Protein AF-A0A815SDV2-F1 (afdb_monomer_lite)

Foldseek 3Di:
DCPPPDCVPDPCNVCVVVVHDDDPVPDVDDPVVCVVCVVVVCVCPDPVVVCCLVVPDDPDPVSVVVNLVVVVVPDPDPVVVVVSVVVVVVVCVVVVVVVVVVVVPPDDPPPPVVVVVVVLLVQAWDDDPNKIKGKAQQLQPDDPQKGFADPVVCVVCQFVLQRHWHSPHQHPAQFEDHPDQFRQWGQPAQRNHTDSRNGGIDRDDPRDPDGDNRHTTMMMGD

Organism: NCBI:txid433720

Structure (mmCIF, N/CA/C/O backbone):
data_AF-A0A815SDV2-F1
#
_entry.id   AF-A0A815SDV2-F1
#
loop_
_atom_site.group_PDB
_atom_site.id
_atom_site.type_symbol
_atom_site.label_atom_id
_atom_site.label_alt_id
_atom_site.label_comp_id
_atom_site.label_asym_id
_atom_site.label_entity_id
_atom_site.label_seq_id
_atom_site.pdbx_PDB_ins_code
_atom_site.Cartn_x
_atom_site.Cartn_y
_atom_site.Cartn_z
_atom_site.occupancy
_atom_site.B_iso_or_equiv
_atom_site.auth_seq_id
_atom_site.auth_comp_id
_atom_site.auth_asym_id
_atom_site.auth_atom_id
_atom_site.pdbx_PDB_model_num
ATOM 1 N N . MET A 1 1 ? -34.633 -10.355 26.646 1.00 53.28 1 MET A N 1
ATOM 2 C CA . MET A 1 1 ? -34.120 -10.570 28.012 1.00 53.28 1 MET A CA 1
ATOM 3 C C . MET A 1 1 ? -34.502 -9.338 28.824 1.00 53.28 1 MET A C 1
ATOM 5 O O . MET A 1 1 ? -33.957 -8.283 28.554 1.00 53.28 1 MET A O 1
ATOM 9 N N . HIS A 1 2 ? -35.515 -9.437 29.694 1.00 69.69 2 HIS A N 1
ATOM 10 C CA . HIS A 1 2 ? -36.036 -8.323 30.526 1.00 69.69 2 HIS A CA 1
ATOM 11 C C . HIS A 1 2 ? -35.920 -8.616 32.028 1.00 69.69 2 HIS A C 1
ATOM 13 O O . HIS A 1 2 ? -36.412 -7.868 32.860 1.00 69.69 2 HIS A O 1
ATOM 19 N N . GLU A 1 3 ? -35.273 -9.730 32.362 1.00 67.94 3 GLU A N 1
ATOM 20 C CA . GLU A 1 3 ? -35.190 -10.311 33.704 1.00 67.94 3 GLU A CA 1
ATOM 21 C C . GLU A 1 3 ? -34.346 -9.460 34.674 1.00 67.94 3 GLU A C 1
ATOM 23 O O . GLU A 1 3 ? -34.480 -9.581 35.882 1.00 67.94 3 GLU A O 1
ATOM 28 N N . TRP A 1 4 ? -33.530 -8.545 34.140 1.00 67.12 4 TRP A N 1
ATOM 29 C CA . TRP A 1 4 ? -32.649 -7.643 34.893 1.00 67.12 4 TRP A CA 1
ATOM 30 C C . TRP A 1 4 ? -33.114 -6.181 34.817 1.00 67.12 4 TRP A C 1
ATOM 32 O O . TRP A 1 4 ? -32.404 -5.272 35.240 1.00 67.12 4 TRP A O 1
ATOM 42 N N . CYS A 1 5 ? -34.278 -5.924 34.219 1.00 73.56 5 CYS A N 1
ATOM 43 C CA . CYS A 1 5 ? -34.781 -4.570 34.051 1.00 73.56 5 CYS A CA 1
ATOM 44 C C . CYS A 1 5 ? -35.610 -4.119 35.258 1.00 73.56 5 CYS A C 1
ATOM 46 O O . CYS A 1 5 ? -36.420 -4.875 35.787 1.00 73.56 5 CYS A O 1
ATOM 48 N N . ASP A 1 6 ? -35.483 -2.844 35.629 1.00 77.31 6 ASP A N 1
ATOM 49 C CA . ASP A 1 6 ? -36.352 -2.234 36.635 1.00 77.31 6 ASP A CA 1
ATOM 50 C C . ASP A 1 6 ? -37.760 -1.971 36.046 1.00 77.31 6 ASP A C 1
ATOM 52 O O . ASP A 1 6 ? -37.873 -1.377 34.961 1.00 77.31 6 ASP A O 1
ATOM 56 N N . PRO A 1 7 ? -38.848 -2.363 36.738 1.00 76.88 7 PRO A N 1
ATOM 57 C CA . PRO A 1 7 ? -40.220 -2.130 36.285 1.00 76.88 7 PRO A CA 1
ATOM 58 C C . PRO A 1 7 ? -40.563 -0.656 36.025 1.00 76.88 7 PRO A C 1
ATOM 60 O O . PRO A 1 7 ? -41.444 -0.369 35.216 1.00 76.88 7 PRO A O 1
ATOM 63 N N . LYS A 1 8 ? -39.880 0.304 36.661 1.00 76.12 8 LYS A N 1
ATOM 64 C CA . LYS A 1 8 ? -40.107 1.744 36.431 1.00 76.12 8 LYS A CA 1
ATOM 65 C C . LYS A 1 8 ? -39.631 2.225 35.064 1.00 76.12 8 LYS A C 1
ATOM 67 O O . LYS A 1 8 ? -40.161 3.211 34.560 1.00 76.12 8 LYS A O 1
ATOM 72 N N . TRP A 1 9 ? -38.664 1.540 34.464 1.00 73.19 9 TRP A N 1
ATOM 73 C CA . TRP A 1 9 ? -38.029 1.975 33.215 1.00 73.19 9 TRP A CA 1
ATOM 74 C C . TRP A 1 9 ? -38.302 1.031 32.045 1.00 73.19 9 TRP A C 1
ATOM 76 O O . TRP A 1 9 ? -38.161 1.416 30.885 1.00 73.19 9 TRP A O 1
ATOM 86 N N . CYS A 1 10 ? -38.727 -0.199 32.326 1.00 78.44 10 CYS A N 1
ATOM 87 C CA . CYS A 1 10 ? -38.989 -1.193 31.301 1.00 78.44 10 CYS A CA 1
ATOM 88 C C . CYS A 1 10 ? -40.440 -1.167 30.827 1.00 78.44 10 CYS A C 1
ATOM 90 O O . CYS A 1 10 ? -41.335 -1.713 31.471 1.00 78.44 10 CYS A O 1
ATOM 92 N N . GLN A 1 11 ? -40.657 -0.601 29.641 1.00 78.38 11 GLN A N 1
ATOM 93 C CA . GLN A 1 11 ? -41.977 -0.550 29.008 1.00 78.38 11 GLN A CA 1
ATOM 94 C C . GLN A 1 11 ? -42.570 -1.946 28.761 1.00 78.38 11 GLN A C 1
ATOM 96 O O . GLN A 1 11 ? -43.784 -2.109 28.827 1.00 78.38 11 GLN A O 1
ATOM 101 N N . TYR A 1 12 ? -41.731 -2.969 28.549 1.00 82.38 12 TYR A N 1
ATOM 102 C CA . TYR A 1 12 ? -42.180 -4.360 28.454 1.00 82.38 12 TYR A CA 1
ATOM 103 C C . TYR A 1 12 ? -42.759 -4.868 29.781 1.00 82.38 12 TYR A C 1
ATOM 105 O O . TYR A 1 12 ? -43.844 -5.440 29.786 1.00 82.38 12 TYR A O 1
ATOM 113 N N . LEU A 1 13 ? -42.071 -4.639 30.908 1.00 82.69 13 LEU A N 1
ATOM 114 C CA . LEU A 1 13 ? -42.562 -5.058 32.228 1.00 82.69 13 LEU A CA 1
ATOM 115 C C . LEU A 1 13 ? -43.813 -4.271 32.639 1.00 82.69 13 LEU A C 1
ATOM 117 O O . LEU A 1 13 ? -44.717 -4.839 33.244 1.00 82.69 13 LEU A O 1
ATOM 121 N N . GLN A 1 14 ? -43.902 -2.996 32.258 1.00 85.62 14 GLN A N 1
ATOM 122 C CA . GLN A 1 14 ? -45.094 -2.170 32.475 1.00 85.62 14 GLN A CA 1
ATOM 123 C C . GLN A 1 14 ? -46.283 -2.652 31.645 1.00 85.62 14 GLN A C 1
ATOM 125 O O . GLN A 1 14 ? -47.386 -2.788 32.167 1.00 85.62 14 GLN A O 1
ATOM 130 N N . ALA A 1 15 ? -46.063 -2.948 30.363 1.00 82.44 15 ALA A N 1
ATOM 131 C CA . ALA A 1 15 ? -47.089 -3.509 29.495 1.00 82.44 15 ALA A CA 1
ATOM 132 C C . ALA A 1 15 ? -47.552 -4.881 30.007 1.00 82.44 15 ALA A C 1
ATOM 134 O O . ALA A 1 15 ? -48.754 -5.107 30.110 1.00 82.44 15 ALA A O 1
ATOM 135 N N . ALA A 1 16 ? -46.624 -5.747 30.429 1.00 82.44 16 ALA A N 1
ATOM 136 C CA . ALA A 1 16 ? -46.942 -7.043 31.025 1.00 82.44 16 ALA A CA 1
ATOM 137 C C . ALA A 1 16 ? -47.759 -6.907 32.324 1.00 82.44 16 ALA A C 1
ATOM 139 O O . ALA A 1 16 ? -48.743 -7.622 32.500 1.00 82.44 16 ALA A O 1
ATOM 140 N N . ALA A 1 17 ? -47.407 -5.958 33.200 1.00 81.25 17 ALA A N 1
ATOM 141 C CA . ALA A 1 17 ? -48.157 -5.677 34.427 1.00 81.25 17 ALA A CA 1
ATOM 142 C C . ALA A 1 17 ? -49.577 -5.145 34.151 1.00 81.25 17 ALA A C 1
ATOM 144 O O . ALA A 1 17 ? -50.503 -5.438 34.902 1.00 81.25 17 ALA A O 1
ATOM 145 N N . ASN A 1 18 ? -49.757 -4.413 33.049 1.00 81.81 18 ASN A N 1
ATOM 146 C CA . ASN A 1 18 ? -51.045 -3.875 32.608 1.00 81.81 18 ASN A CA 1
ATOM 147 C C . ASN A 1 18 ? -51.813 -4.823 31.663 1.00 81.81 18 ASN A C 1
ATOM 149 O O . ASN A 1 18 ? -52.837 -4.428 31.103 1.00 81.81 18 ASN A O 1
ATOM 153 N N . GLY A 1 19 ? -51.328 -6.054 31.456 1.00 81.25 19 GLY A N 1
ATOM 154 C CA . GLY A 1 19 ? -51.964 -7.057 30.591 1.00 81.25 19 GLY A CA 1
ATOM 155 C C . GLY A 1 19 ? -51.934 -6.728 29.093 1.00 81.25 19 GLY A C 1
ATOM 156 O O . GLY A 1 19 ? -52.733 -7.262 28.327 1.00 81.25 19 GLY A O 1
ATOM 157 N N . GLN A 1 20 ? -51.042 -5.838 28.663 1.00 81.38 20 GLN A N 1
ATOM 158 C CA . GLN A 1 20 ? -50.888 -5.414 27.274 1.00 81.38 20 GLN A CA 1
ATOM 159 C C . GLN A 1 20 ? -49.783 -6.210 26.571 1.00 81.38 20 GLN A C 1
ATOM 161 O O . GLN A 1 20 ? -48.749 -6.540 27.154 1.00 81.38 20 GLN A O 1
ATOM 166 N N . THR A 1 21 ? -49.970 -6.488 25.281 1.00 75.19 21 THR A N 1
ATOM 167 C CA . THR A 1 21 ? -48.940 -7.105 24.437 1.00 75.19 21 THR A CA 1
ATOM 168 C C . THR A 1 21 ? -47.926 -6.052 23.996 1.00 75.19 21 THR A C 1
ATOM 170 O O . THR A 1 21 ? -48.290 -5.088 23.323 1.00 75.19 21 THR A O 1
ATOM 173 N N . PHE A 1 22 ? -46.657 -6.234 24.360 1.00 73.88 22 PHE A N 1
ATOM 174 C CA . PHE A 1 22 ? -45.569 -5.343 23.961 1.00 73.88 22 PHE A CA 1
ATOM 175 C C . PHE A 1 22 ? -44.887 -5.852 22.691 1.00 73.88 22 PHE A C 1
ATOM 177 O O . PHE A 1 22 ? -44.441 -6.998 22.636 1.00 73.88 22 PHE A O 1
ATOM 184 N N . ASP A 1 23 ? -44.784 -4.986 21.688 1.00 74.25 23 ASP A N 1
ATOM 185 C CA . ASP A 1 23 ? -44.157 -5.297 20.409 1.00 74.25 23 ASP A CA 1
ATOM 186 C C . ASP A 1 23 ? -42.658 -4.949 20.422 1.00 74.25 23 ASP A C 1
ATOM 188 O O . ASP A 1 23 ? -42.269 -3.780 20.388 1.00 74.25 23 ASP A O 1
ATOM 192 N N . HIS A 1 24 ? -41.796 -5.972 20.443 1.00 67.19 24 HIS A N 1
ATOM 193 C CA . HIS A 1 24 ? -40.336 -5.806 20.365 1.00 67.19 24 HIS A CA 1
ATOM 194 C C . HIS A 1 24 ? -39.817 -5.507 18.950 1.00 67.19 24 HIS A C 1
ATOM 196 O O . HIS A 1 24 ? -38.609 -5.313 18.789 1.00 67.19 24 HIS A O 1
ATOM 202 N N . SER A 1 25 ? -40.679 -5.480 17.927 1.00 61.62 25 SER A N 1
ATOM 203 C CA . SER A 1 25 ? -40.287 -5.149 16.548 1.00 61.62 25 SER A CA 1
ATOM 204 C C . SER A 1 25 ? -39.980 -3.659 16.370 1.00 61.62 25 SER A C 1
ATOM 206 O O . SER A 1 25 ? -39.188 -3.276 15.508 1.00 61.62 25 SER A O 1
ATOM 208 N N . LYS A 1 26 ? -40.531 -2.818 17.250 1.00 61.47 26 LYS A N 1
ATOM 209 C CA . LYS A 1 26 ? -40.339 -1.368 17.267 1.00 61.47 26 LYS A CA 1
ATOM 210 C C . LYS A 1 26 ? -39.084 -0.984 18.057 1.00 61.47 26 LYS A C 1
ATOM 212 O O . LYS A 1 26 ? -39.140 -0.202 19.005 1.00 61.47 26 LYS A O 1
ATOM 217 N N . SER A 1 27 ? -37.930 -1.557 17.714 1.00 56.91 27 SER A N 1
ATOM 218 C CA . SER A 1 27 ? -36.675 -1.081 18.296 1.00 56.91 27 SER A CA 1
ATOM 219 C C . SER A 1 27 ? -36.433 0.357 17.827 1.00 56.91 27 SER A C 1
ATOM 221 O O . SER A 1 27 ? -36.321 0.611 16.631 1.00 56.91 27 SER A O 1
ATOM 223 N N . SER A 1 28 ? -36.345 1.304 18.770 1.00 59.34 28 SER A N 1
ATOM 224 C CA . SER A 1 28 ? -36.057 2.726 18.487 1.00 59.34 28 SER A CA 1
ATOM 225 C C . SER A 1 28 ? -34.737 2.922 17.724 1.00 59.34 28 SER A C 1
ATOM 227 O O . SER A 1 28 ? -34.494 3.965 17.128 1.00 59.34 28 SER A O 1
ATOM 229 N N . ILE A 1 29 ? -33.882 1.899 17.753 1.00 64.50 29 ILE A N 1
ATOM 230 C CA . ILE A 1 29 ? -32.597 1.842 17.076 1.00 64.50 29 ILE A CA 1
ATOM 231 C C . ILE A 1 29 ? -32.679 0.750 15.993 1.00 64.50 29 ILE A C 1
ATOM 233 O O . ILE A 1 29 ? -33.063 -0.384 16.309 1.00 64.50 29 ILE A O 1
ATOM 237 N N . PRO A 1 30 ? -32.335 1.058 14.727 1.00 75.44 30 PRO A N 1
ATOM 238 C CA . PRO A 1 30 ? -32.244 0.071 13.655 1.00 75.44 30 PRO A CA 1
ATOM 239 C C . PRO A 1 30 ? -31.290 -1.075 14.005 1.00 75.44 30 PRO A C 1
ATOM 241 O O . PRO A 1 30 ? -30.238 -0.860 14.611 1.00 75.44 30 PRO A O 1
ATOM 244 N N . ARG A 1 31 ? -31.631 -2.299 13.582 1.00 65.50 31 ARG A N 1
ATOM 245 C CA . ARG A 1 31 ? -30.834 -3.507 13.867 1.00 65.50 31 ARG A CA 1
ATOM 246 C C . ARG A 1 31 ? -29.382 -3.370 13.396 1.00 65.50 31 ARG A C 1
ATOM 248 O O . ARG A 1 31 ? -28.479 -3.730 14.131 1.00 65.50 31 ARG A O 1
ATOM 255 N N . SER A 1 32 ? -29.171 -2.741 12.241 1.00 66.56 32 SER A N 1
ATOM 256 C CA . SER A 1 32 ? -27.847 -2.451 11.683 1.00 66.56 32 SER A CA 1
ATOM 257 C C . SER A 1 32 ? -26.970 -1.594 12.600 1.00 66.56 32 SER A C 1
ATOM 259 O O . SER A 1 32 ? -25.770 -1.830 12.697 1.00 66.56 32 SER A O 1
ATOM 261 N N . CYS A 1 33 ? -27.552 -0.619 13.302 1.00 66.56 33 CYS A N 1
ATOM 262 C CA . CYS A 1 33 ? -26.829 0.200 14.273 1.00 66.56 33 CYS A CA 1
ATOM 263 C C . CYS A 1 33 ? -26.487 -0.607 15.530 1.00 66.56 33 CYS A C 1
ATOM 265 O O . CYS A 1 33 ? -25.390 -0.476 16.061 1.00 66.56 33 CYS A O 1
ATOM 267 N N . LEU A 1 34 ? -27.403 -1.465 15.992 1.00 68.56 34 LEU A N 1
ATOM 268 C CA . LEU A 1 34 ? -27.136 -2.364 17.118 1.00 68.56 34 LEU A CA 1
ATOM 269 C C . LEU A 1 34 ? -26.033 -3.366 16.779 1.00 68.56 34 LEU A C 1
ATOM 271 O O . LEU A 1 34 ? -25.125 -3.535 17.582 1.00 68.56 34 LEU A O 1
ATOM 275 N N . ASP A 1 35 ? -26.070 -3.972 15.594 1.00 72.31 35 ASP A N 1
ATOM 276 C CA . ASP A 1 35 ? -25.059 -4.933 15.145 1.00 72.31 35 ASP A CA 1
ATOM 277 C C . ASP A 1 35 ? -23.681 -4.271 14.980 1.00 72.31 35 ASP A C 1
ATOM 279 O O . ASP A 1 35 ? -22.663 -4.895 15.266 1.00 72.31 35 ASP A O 1
ATOM 283 N N . MET A 1 36 ? -23.645 -2.988 14.598 1.00 67.94 36 MET A N 1
ATOM 284 C CA . MET A 1 36 ? -22.417 -2.188 14.533 1.00 67.94 36 MET A CA 1
ATOM 285 C C . MET A 1 36 ? -21.848 -1.852 15.920 1.00 67.94 36 MET A C 1
ATOM 287 O O . MET A 1 36 ? -20.635 -1.880 16.107 1.00 67.94 36 MET A O 1
ATOM 291 N N . ILE A 1 37 ? -22.704 -1.523 16.892 1.00 68.25 37 ILE A N 1
ATOM 292 C CA . ILE A 1 37 ? -22.281 -1.093 18.238 1.00 68.25 37 ILE A CA 1
ATOM 293 C C . ILE A 1 37 ? -21.979 -2.291 19.147 1.00 68.25 37 ILE A C 1
ATOM 295 O O . ILE A 1 37 ? -21.130 -2.200 20.033 1.00 68.25 37 ILE A O 1
ATOM 299 N N . LYS A 1 38 ? -22.653 -3.423 18.927 1.00 74.94 38 LYS A N 1
ATOM 300 C CA . LYS A 1 38 ? -22.540 -4.635 19.739 1.00 74.94 38 LYS A CA 1
ATOM 301 C C . LYS A 1 38 ? -21.099 -5.108 19.983 1.00 74.94 38 LYS A C 1
ATOM 303 O O . LYS A 1 38 ? -20.791 -5.324 21.148 1.00 74.94 38 LYS A O 1
ATOM 308 N N . PRO A 1 39 ? -20.205 -5.233 18.982 1.00 70.94 39 PRO A N 1
ATOM 309 C CA . PRO A 1 39 ? -18.833 -5.673 19.243 1.00 70.94 39 PRO A CA 1
ATOM 310 C C . PRO A 1 39 ? -18.076 -4.728 20.186 1.00 70.94 39 PRO A C 1
ATOM 312 O O . PRO A 1 39 ? -17.396 -5.201 21.089 1.00 70.94 39 PRO A O 1
ATOM 315 N N . ALA A 1 40 ? -18.252 -3.408 20.047 1.00 66.06 40 ALA A N 1
ATOM 316 C CA . ALA A 1 40 ? -17.636 -2.433 20.947 1.00 66.06 40 ALA A CA 1
ATOM 317 C C . ALA A 1 40 ? -18.231 -2.506 22.363 1.00 66.06 40 ALA A C 1
ATOM 319 O O . ALA A 1 40 ? -17.512 -2.398 23.352 1.00 66.06 40 ALA A O 1
ATOM 320 N N . PHE A 1 41 ? -19.543 -2.720 22.477 1.00 64.62 41 PHE A N 1
ATOM 321 C CA . PHE A 1 41 ? -20.197 -2.928 23.768 1.00 64.62 41 PHE A CA 1
ATOM 322 C C . PHE A 1 41 ? -19.706 -4.211 24.460 1.00 64.62 41 PHE A C 1
ATOM 324 O O . PHE A 1 41 ? -19.360 -4.175 25.639 1.00 64.62 41 PHE A O 1
ATOM 331 N N . ASP A 1 42 ? -19.620 -5.320 23.724 1.00 70.50 42 ASP A N 1
ATOM 332 C CA . ASP A 1 42 ? -19.153 -6.611 24.236 1.00 70.50 42 ASP A CA 1
ATOM 333 C C . ASP A 1 42 ? -17.673 -6.537 24.668 1.00 70.50 42 ASP A C 1
ATOM 335 O O . ASP A 1 42 ? -17.297 -7.103 25.696 1.00 70.50 42 ASP A O 1
ATOM 339 N N . GLU A 1 43 ? -16.842 -5.779 23.946 1.00 70.56 43 GLU A N 1
ATOM 340 C CA . GLU A 1 43 ? -15.447 -5.508 24.314 1.00 70.56 43 GLU A CA 1
ATOM 341 C C . GLU A 1 43 ? -15.336 -4.656 25.592 1.00 70.56 43 GLU A C 1
ATOM 343 O O . GLU A 1 43 ? -14.554 -4.977 26.496 1.00 70.56 43 GLU A O 1
ATOM 348 N N . LEU A 1 44 ? -16.149 -3.601 25.713 1.00 58.78 44 LEU A N 1
ATOM 349 C CA . LEU A 1 44 ? -16.181 -2.723 26.890 1.00 58.78 44 LEU A CA 1
ATOM 350 C C . LEU A 1 44 ? -16.684 -3.444 28.145 1.00 58.78 44 LEU A C 1
ATOM 352 O O . LEU A 1 44 ? -16.221 -3.158 29.249 1.00 58.78 44 LEU A O 1
ATOM 356 N N . CYS A 1 45 ? -17.608 -4.387 27.977 1.00 63.88 45 CYS A N 1
ATOM 357 C CA . CYS A 1 45 ? -18.140 -5.216 29.054 1.00 63.88 45 CYS A CA 1
ATOM 358 C C . CYS A 1 45 ? -17.354 -6.521 29.266 1.00 63.88 45 CYS A C 1
ATOM 360 O O . CYS A 1 45 ? -17.753 -7.343 30.097 1.00 63.88 45 CYS A O 1
ATOM 362 N N . SER A 1 46 ? -16.252 -6.733 28.541 1.00 70.38 46 SER A N 1
ATOM 363 C CA . SER A 1 46 ? -15.427 -7.929 28.702 1.00 70.38 46 SER A CA 1
ATOM 364 C C . SER A 1 46 ? -14.765 -7.971 30.082 1.00 70.38 46 SER A C 1
ATOM 366 O O . SER A 1 46 ? -14.448 -6.946 30.696 1.00 70.38 46 SER A O 1
ATOM 368 N N . ARG A 1 47 ? -14.534 -9.190 30.579 1.00 61.59 47 ARG A N 1
ATOM 369 C CA . ARG A 1 47 ? -13.863 -9.405 31.867 1.00 61.59 47 ARG A CA 1
ATOM 370 C C . ARG A 1 47 ? -12.440 -8.835 31.853 1.00 61.59 47 ARG A C 1
ATOM 372 O O . ARG A 1 47 ? -12.027 -8.260 32.851 1.00 61.59 47 ARG A O 1
ATOM 379 N N . ASP A 1 48 ? -11.766 -8.899 30.708 1.00 63.91 48 ASP A N 1
ATOM 380 C CA . ASP A 1 48 ? -10.417 -8.365 30.508 1.00 63.91 48 ASP A CA 1
ATOM 381 C C . ASP A 1 48 ? -10.390 -6.829 30.579 1.00 63.91 48 ASP A C 1
ATOM 383 O O . ASP A 1 48 ? -9.438 -6.241 31.092 1.00 63.91 48 ASP A O 1
ATOM 387 N N . SER A 1 49 ? -11.435 -6.151 30.084 1.00 62.00 49 SER A N 1
ATOM 388 C CA . SER A 1 49 ? -11.606 -4.699 30.252 1.00 62.00 49 SER A CA 1
ATOM 389 C C . SER A 1 49 ? -11.859 -4.333 31.716 1.00 62.00 49 SER A C 1
ATOM 391 O O . SER A 1 49 ? -11.269 -3.384 32.228 1.00 62.00 49 SER A O 1
ATOM 393 N N . LEU A 1 50 ? -12.676 -5.117 32.425 1.00 61.66 50 LEU A N 1
ATOM 394 C CA . LEU A 1 50 ? -12.944 -4.906 33.849 1.00 61.66 50 LEU A CA 1
ATOM 395 C C . LEU A 1 50 ? -11.693 -5.145 34.714 1.00 61.66 50 LEU A C 1
ATOM 397 O O . LEU A 1 50 ? -11.413 -4.367 35.622 1.00 61.66 50 LEU A O 1
ATOM 401 N N . GLU A 1 51 ? -10.917 -6.185 34.418 1.00 62.94 51 GLU A N 1
ATOM 402 C CA . GLU A 1 51 ? -9.693 -6.532 35.146 1.00 62.94 51 GLU A CA 1
ATOM 403 C C . GLU A 1 51 ? -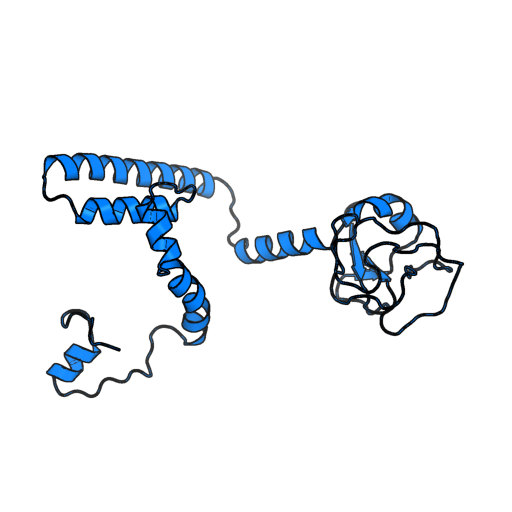8.600 -5.469 34.964 1.00 62.94 51 GLU A C 1
ATOM 405 O O . GLU A 1 51 ? -7.940 -5.095 35.934 1.00 62.94 51 GLU A O 1
ATOM 410 N N . ARG A 1 52 ? -8.487 -4.880 33.764 1.00 60.19 52 ARG A N 1
ATOM 411 C CA . ARG A 1 52 ? -7.608 -3.725 33.506 1.00 60.19 52 ARG A CA 1
ATOM 412 C C . ARG A 1 52 ? -8.012 -2.475 34.295 1.00 60.19 52 ARG A C 1
ATOM 414 O O . ARG A 1 52 ? -7.143 -1.774 34.813 1.00 60.19 52 ARG A O 1
ATOM 421 N N . VAL A 1 53 ? -9.314 -2.221 34.439 1.00 55.12 53 VAL A N 1
ATOM 422 C CA . VAL A 1 53 ? -9.853 -1.081 35.209 1.00 55.12 53 VAL A CA 1
ATOM 423 C C . VAL A 1 53 ? -9.667 -1.271 36.722 1.00 55.12 53 VAL A C 1
ATOM 425 O O . VAL A 1 53 ? -9.375 -0.306 37.430 1.00 55.12 53 VAL A O 1
ATOM 428 N N . VAL A 1 54 ? -9.796 -2.504 37.223 1.00 55.44 54 VAL A N 1
ATOM 429 C CA . VAL A 1 54 ? -9.639 -2.844 38.652 1.00 55.44 54 VAL A CA 1
ATOM 430 C C . VAL A 1 54 ? -8.162 -2.989 39.055 1.00 55.44 54 VAL A C 1
ATOM 432 O O . VAL A 1 54 ? -7.806 -2.682 40.191 1.00 55.44 54 VAL A O 1
ATOM 435 N N . GLY A 1 55 ? -7.287 -3.392 38.127 1.00 56.81 55 GLY A N 1
ATOM 436 C CA . GLY A 1 55 ? -5.845 -3.572 38.341 1.00 56.81 55 GLY A CA 1
ATOM 437 C C . GLY A 1 55 ? -5.019 -2.282 38.419 1.00 56.81 55 GLY A C 1
ATOM 438 O O . GLY A 1 55 ? -3.815 -2.349 38.657 1.00 56.81 55 GLY A O 1
ATOM 439 N N . GLY A 1 56 ? -5.639 -1.109 38.244 1.00 47.97 56 GLY A N 1
ATOM 440 C CA . GLY A 1 56 ? -5.016 0.183 38.556 1.00 47.97 56 GLY A CA 1
ATOM 441 C C . GLY A 1 56 ? -3.881 0.619 37.622 1.00 47.97 56 GLY A C 1
ATOM 442 O O . GLY A 1 56 ? -3.012 1.380 38.040 1.00 47.97 56 GLY A O 1
ATOM 443 N N . GLY A 1 57 ? -3.881 0.173 36.364 1.00 51.56 57 GLY A N 1
ATOM 444 C CA . GLY A 1 57 ? -2.905 0.595 35.358 1.00 51.56 57 GLY A CA 1
ATOM 445 C C . GLY A 1 57 ? -3.566 1.004 34.047 1.00 51.56 57 GLY A C 1
ATOM 446 O O . GLY A 1 57 ? -3.437 0.281 33.068 1.00 51.56 57 GLY A O 1
ATOM 447 N N . SER A 1 58 ? -4.272 2.140 34.001 1.00 50.78 58 SER A N 1
ATOM 448 C CA . SER A 1 58 ? -4.893 2.623 32.755 1.00 50.78 58 SER A CA 1
ATOM 449 C C . SER A 1 58 ? -4.180 3.844 32.171 1.00 50.78 58 SER A C 1
ATOM 451 O O . SER A 1 58 ? -3.996 4.846 32.864 1.00 50.78 58 SER A O 1
ATOM 453 N N . GLN A 1 59 ? -3.860 3.795 30.874 1.00 48.41 59 GLN A N 1
ATOM 454 C CA . GLN A 1 59 ? -3.390 4.937 30.065 1.00 48.41 59 GLN A CA 1
ATOM 455 C C . GLN A 1 59 ? -4.520 5.599 29.245 1.00 48.41 59 GLN A C 1
ATOM 457 O O . GLN A 1 59 ? -4.286 6.596 28.566 1.00 48.41 59 GLN A O 1
ATOM 462 N N . ASN A 1 60 ? -5.746 5.063 29.298 1.00 56.50 60 ASN A N 1
ATOM 463 C CA . ASN A 1 60 ? -6.892 5.525 28.513 1.00 56.50 60 ASN A CA 1
ATOM 464 C C . ASN A 1 60 ? -7.883 6.352 29.361 1.00 56.50 60 ASN A C 1
ATOM 466 O O . ASN A 1 60 ? -8.239 5.977 30.479 1.00 56.50 60 ASN A O 1
ATOM 470 N N . VAL A 1 61 ? -8.381 7.460 28.799 1.00 54.97 61 VAL A N 1
ATOM 471 C CA . VAL A 1 61 ? -9.340 8.390 29.426 1.00 54.97 61 VAL A CA 1
ATOM 472 C C . VAL A 1 61 ? -10.664 7.701 29.789 1.00 54.97 61 VAL A C 1
ATOM 474 O O . VAL A 1 61 ? -11.237 7.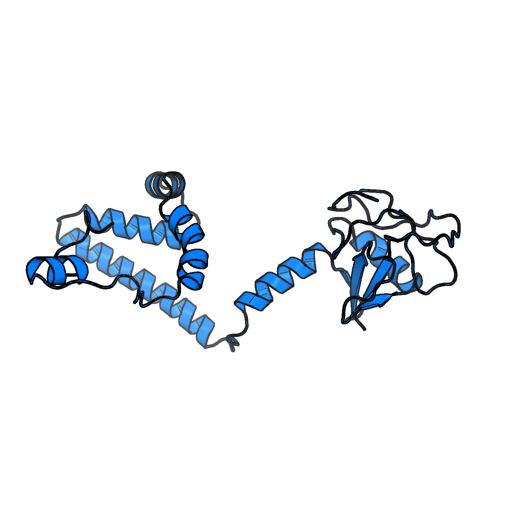989 30.841 1.00 54.97 61 VAL A O 1
ATOM 477 N N . ASN A 1 62 ? -11.129 6.749 28.970 1.00 54.22 62 ASN A N 1
ATOM 478 C CA . ASN A 1 62 ? -12.368 6.009 29.245 1.00 54.22 62 ASN A CA 1
ATOM 479 C C . ASN A 1 62 ? -12.228 5.039 30.429 1.00 54.22 62 ASN A C 1
ATOM 481 O O . ASN A 1 62 ? -13.163 4.885 31.214 1.00 54.22 62 ASN A O 1
ATOM 485 N N . GLU A 1 63 ? -11.060 4.418 30.593 1.00 53.59 63 GLU A N 1
ATOM 486 C CA . GLU A 1 63 ? -10.777 3.503 31.706 1.00 53.59 63 GLU A CA 1
ATOM 487 C C . GLU A 1 63 ? -10.653 4.273 33.032 1.00 53.59 63 GLU A C 1
ATOM 489 O O . GLU A 1 63 ? -11.209 3.851 34.050 1.00 53.59 63 GLU A O 1
ATOM 494 N N . ALA A 1 64 ? -10.033 5.460 33.004 1.00 57.94 64 ALA A N 1
ATOM 495 C CA . ALA A 1 64 ? -9.961 6.361 34.155 1.00 57.94 64 ALA A CA 1
ATOM 496 C C . ALA A 1 64 ? -11.352 6.855 34.599 1.00 57.94 64 ALA A C 1
ATOM 498 O O . ALA A 1 64 ? -11.650 6.895 35.795 1.00 57.94 64 ALA A O 1
ATOM 499 N N . PHE A 1 65 ? -12.231 7.184 33.645 1.00 58.03 65 PHE A N 1
ATOM 500 C CA . PHE A 1 65 ? -13.609 7.585 33.938 1.00 58.03 65 PHE A CA 1
ATOM 501 C C . PHE A 1 65 ? -14.415 6.447 34.576 1.00 58.03 65 PHE A C 1
ATOM 503 O O . PHE A 1 65 ? -15.099 6.661 35.578 1.00 58.03 65 PHE A O 1
ATOM 510 N N . HIS A 1 66 ? -14.304 5.227 34.045 1.00 56.62 66 HIS A N 1
ATOM 511 C CA . HIS A 1 66 ? -15.028 4.078 34.591 1.00 56.62 66 HIS A CA 1
ATOM 512 C C . HIS A 1 66 ? -14.536 3.691 35.995 1.00 56.62 66 HIS A C 1
ATOM 514 O O . HIS A 1 66 ? -15.351 3.375 36.864 1.00 56.62 66 HIS A O 1
ATOM 520 N N . SER A 1 67 ? -13.227 3.790 36.248 1.00 59.06 67 SER A N 1
ATOM 521 C CA . SER A 1 67 ? -12.631 3.567 37.573 1.00 59.06 67 SER A CA 1
ATOM 522 C C . SER A 1 67 ? -13.124 4.591 38.606 1.00 59.06 67 SER A C 1
ATOM 524 O O . SER A 1 67 ? -13.499 4.231 39.728 1.00 59.06 67 SER A O 1
ATOM 526 N N . LEU A 1 68 ? -13.230 5.866 38.210 1.00 60.44 68 LEU A N 1
ATOM 527 C CA . LEU A 1 68 ? -13.801 6.921 39.051 1.00 60.44 68 LEU A CA 1
ATOM 528 C C . LEU A 1 68 ? -15.270 6.628 39.390 1.00 60.44 68 LEU A C 1
ATOM 530 O O . LEU A 1 68 ? -15.672 6.734 40.546 1.00 60.44 68 LEU A O 1
ATOM 534 N N . LEU A 1 69 ? -16.060 6.209 38.401 1.00 62.53 69 LEU A N 1
ATOM 535 C CA . LEU A 1 69 ? -17.489 5.927 38.563 1.00 62.53 69 LEU A CA 1
ATOM 536 C C . LEU A 1 69 ? -17.736 4.737 39.510 1.00 62.53 69 LEU A C 1
ATOM 538 O O . LEU A 1 69 ? -18.614 4.800 40.371 1.00 62.53 69 LEU A O 1
ATOM 542 N N . LEU A 1 70 ? -16.909 3.692 39.419 1.00 59.62 70 LEU A N 1
ATOM 543 C CA . LEU A 1 70 ? -16.944 2.543 40.332 1.00 59.62 70 LEU A CA 1
ATOM 544 C C . LEU A 1 70 ? -16.499 2.913 41.756 1.00 59.62 70 LEU A C 1
ATOM 546 O O . LEU A 1 70 ? -17.124 2.489 42.728 1.00 59.62 70 LEU A O 1
ATOM 550 N N . THR A 1 71 ? -15.479 3.762 41.893 1.00 56.19 71 THR A N 1
ATOM 551 C CA . THR A 1 71 ? -15.016 4.252 43.204 1.00 56.19 71 THR A CA 1
ATOM 552 C C . THR A 1 71 ? -16.081 5.119 43.891 1.00 56.19 71 THR A C 1
ATOM 554 O O . THR A 1 71 ? -16.266 5.035 45.107 1.00 56.19 71 THR A O 1
ATOM 557 N N . MET A 1 72 ? -16.843 5.897 43.114 1.00 52.19 72 MET A N 1
ATOM 558 C CA . MET A 1 72 ? -17.965 6.708 43.606 1.00 52.19 72 MET A CA 1
ATOM 559 C C . MET A 1 72 ? -19.117 5.864 44.154 1.00 52.19 72 MET A C 1
ATOM 561 O O . MET A 1 72 ? -19.749 6.249 45.135 1.00 52.19 72 MET A O 1
ATOM 565 N N . HIS A 1 73 ? -19.380 4.704 43.553 1.00 55.12 73 HIS A N 1
ATOM 566 C CA . HIS A 1 73 ? -20.456 3.818 43.992 1.00 55.12 73 HIS A CA 1
ATOM 567 C C . HIS A 1 73 ? -20.204 3.213 45.389 1.00 55.12 73 HIS A C 1
ATOM 569 O O . HIS A 1 73 ? -21.153 2.883 46.095 1.00 55.12 73 HIS A O 1
ATOM 575 N N . HIS A 1 74 ? -18.940 3.108 45.818 1.00 47.88 74 HIS A N 1
ATOM 576 C CA . HIS A 1 74 ? -18.549 2.405 47.045 1.00 47.88 74 HIS A CA 1
ATOM 577 C C . HIS A 1 74 ? -18.404 3.280 48.306 1.00 47.88 74 HIS A C 1
ATOM 579 O O . HIS A 1 74 ? -18.208 2.726 49.388 1.00 47.88 74 HIS A O 1
ATOM 585 N N . SER A 1 75 ? -18.486 4.615 48.225 1.00 44.88 75 SER A N 1
ATOM 586 C CA . SER A 1 75 ? -18.143 5.487 49.365 1.00 44.88 75 SER A CA 1
ATOM 587 C C . SER A 1 75 ? -19.333 6.295 49.895 1.00 44.88 75 SER A C 1
ATOM 589 O O . SER A 1 75 ? -19.770 7.272 49.295 1.00 44.88 75 SER A O 1
ATOM 591 N N . SER A 1 76 ? -19.848 5.913 51.067 1.00 51.12 76 SER A N 1
ATOM 592 C CA . SER A 1 76 ? -21.016 6.509 51.738 1.00 51.12 76 SER A CA 1
ATOM 593 C C . SER A 1 76 ? -20.673 7.653 52.712 1.00 51.12 76 SER A C 1
ATOM 595 O O . SER A 1 76 ? -21.356 7.828 53.721 1.00 51.12 76 SER A O 1
ATOM 597 N N . SER A 1 77 ? -19.602 8.419 52.459 1.00 53.88 77 SER A N 1
ATOM 598 C CA . SER A 1 77 ? -19.149 9.502 53.352 1.00 53.88 77 SER A CA 1
ATOM 599 C C . SER A 1 77 ? -19.186 10.880 52.684 1.00 53.88 77 SER A C 1
ATOM 601 O O . SER A 1 77 ? -18.584 11.110 51.633 1.00 53.88 77 SER A O 1
ATOM 603 N N . SER A 1 78 ? -19.882 11.823 53.322 1.00 53.12 78 SER A N 1
ATOM 604 C CA . SER A 1 78 ? -20.233 13.149 52.792 1.00 53.12 78 SER A CA 1
ATOM 605 C C . SER A 1 78 ? -19.025 14.019 52.426 1.00 53.12 78 SER A C 1
ATOM 607 O O . SER A 1 78 ? -19.091 14.795 51.478 1.00 53.12 78 SER A O 1
ATOM 609 N N . THR A 1 79 ? -17.902 13.878 53.134 1.00 50.44 79 THR A N 1
ATOM 610 C CA . THR A 1 79 ? -16.666 14.639 52.864 1.00 50.44 79 THR A CA 1
ATOM 611 C C . THR A 1 79 ? -15.960 14.147 51.599 1.00 50.44 79 THR A C 1
ATOM 613 O O . THR A 1 79 ? -15.360 14.927 50.864 1.00 50.44 79 THR A O 1
ATOM 616 N N . VAL A 1 80 ? -16.073 12.849 51.315 1.00 50.75 80 VAL A N 1
ATOM 617 C CA . VAL A 1 80 ? -15.445 12.195 50.165 1.00 50.75 80 VAL A CA 1
ATOM 618 C C . VAL A 1 80 ? -16.200 12.539 48.871 1.00 50.75 80 VAL A C 1
ATOM 620 O O . VAL A 1 80 ? -15.576 12.829 47.854 1.00 50.75 80 VAL A O 1
ATOM 623 N N . MET A 1 81 ? -17.531 12.658 48.937 1.00 52.00 81 MET A N 1
ATOM 624 C CA . MET A 1 81 ? -18.378 13.153 47.837 1.00 52.00 81 MET A CA 1
ATOM 625 C C . MET A 1 81 ? -18.004 14.569 47.369 1.00 52.00 81 MET A C 1
ATOM 627 O O . MET A 1 81 ? -18.048 14.847 46.174 1.00 52.00 81 MET A O 1
ATOM 631 N N . VAL A 1 82 ? -17.609 15.465 48.285 1.00 53.06 82 VAL A N 1
ATOM 632 C CA . VAL A 1 82 ? -17.207 16.842 47.933 1.00 53.06 82 VAL A CA 1
ATOM 633 C C . VAL A 1 82 ? -15.875 16.849 47.183 1.00 53.06 82 VAL A C 1
ATOM 635 O O . VAL A 1 82 ? -15.752 17.534 46.171 1.00 53.06 82 VAL A O 1
ATOM 638 N N . ILE A 1 83 ? -14.897 16.056 47.630 1.00 56.38 83 ILE A N 1
ATOM 639 C CA . ILE A 1 83 ? -13.586 15.951 46.969 1.00 56.38 83 ILE A CA 1
ATOM 640 C C . ILE A 1 83 ? -13.748 15.383 45.556 1.00 56.38 83 ILE A C 1
ATOM 642 O O . ILE A 1 83 ? -13.213 15.949 44.601 1.00 56.38 83 ILE A O 1
ATOM 646 N N . TYR A 1 84 ? -14.549 14.328 45.399 1.00 54.81 84 TYR A N 1
ATOM 647 C CA . TYR A 1 84 ? -14.828 13.764 44.082 1.00 54.81 84 TYR A CA 1
ATOM 648 C C . TYR A 1 84 ? -15.677 14.681 43.202 1.00 54.81 84 TYR A C 1
ATOM 650 O O . TYR A 1 84 ? -15.456 14.728 41.997 1.00 54.81 84 TYR A O 1
ATOM 658 N N . GLY A 1 85 ? -16.600 15.459 43.775 1.00 55.84 85 GLY A N 1
ATOM 659 C CA . GLY A 1 85 ? -17.333 16.495 43.045 1.00 55.84 85 GLY A CA 1
ATOM 660 C C . GLY A 1 85 ? -16.399 17.569 42.487 1.00 55.84 85 GLY A C 1
ATOM 661 O O . GLY A 1 85 ? -16.526 17.954 41.328 1.00 55.84 85 GLY A O 1
ATOM 662 N N . VAL A 1 86 ? -15.401 17.993 43.268 1.00 57.53 86 VAL A N 1
ATOM 663 C CA . VAL A 1 86 ? -14.360 18.924 42.807 1.00 57.53 86 VAL A CA 1
ATOM 664 C C . VAL A 1 86 ? -13.484 18.282 41.727 1.00 57.53 86 VAL A C 1
ATOM 666 O O . VAL A 1 86 ? -13.220 18.922 40.715 1.00 57.53 86 VAL A O 1
ATOM 669 N N . GLN A 1 87 ? -13.092 17.012 41.872 1.00 55.50 87 GLN A N 1
ATOM 670 C CA . GLN A 1 87 ? -12.335 16.295 40.835 1.00 55.50 87 GLN A CA 1
ATOM 671 C C . GLN A 1 87 ? -13.142 16.108 39.543 1.00 55.50 87 GLN A C 1
ATOM 673 O O . GLN A 1 87 ? -12.601 16.319 38.460 1.00 55.50 87 GLN A O 1
ATOM 678 N N . LEU A 1 88 ? -14.437 15.792 39.637 1.00 60.41 88 LEU A N 1
ATOM 679 C CA . LEU A 1 88 ? -15.348 15.712 38.496 1.00 60.41 88 LEU A CA 1
ATOM 680 C C . LEU A 1 88 ? -15.467 17.075 37.806 1.00 60.41 88 LEU A C 1
ATOM 682 O O . LEU A 1 88 ? -15.369 17.150 36.588 1.00 60.41 88 LEU A O 1
ATOM 686 N N . VAL A 1 89 ? -15.603 18.162 38.572 1.00 58.41 89 VAL A N 1
ATOM 687 C CA . VAL A 1 89 ? -15.617 19.532 38.039 1.00 58.41 89 VAL A CA 1
ATOM 688 C C . VAL A 1 89 ? -14.281 19.882 37.380 1.00 58.41 89 VAL A C 1
ATOM 690 O O . VAL A 1 89 ? -14.289 20.475 36.308 1.00 58.41 89 VAL A O 1
ATOM 693 N N . CYS A 1 90 ? -13.141 19.473 37.939 1.00 56.06 90 CYS A N 1
ATOM 694 C CA . CYS A 1 90 ? -11.828 19.665 37.320 1.00 56.06 90 CYS A CA 1
ATOM 695 C C . CYS A 1 90 ? -11.661 18.865 36.020 1.00 56.06 90 CYS A C 1
ATOM 697 O O . CYS A 1 90 ? -11.079 19.391 35.077 1.00 56.06 90 CYS A O 1
ATOM 699 N N . VAL A 1 91 ? -12.190 17.639 35.942 1.00 61.78 91 VAL A N 1
ATOM 700 C CA . VAL A 1 91 ? -12.198 16.823 34.713 1.00 61.78 91 VAL A CA 1
ATOM 701 C C . VAL A 1 91 ? -13.154 17.408 33.672 1.00 61.78 91 VAL A C 1
ATOM 703 O O . VAL A 1 91 ? -12.811 17.490 32.499 1.00 61.78 91 VAL A O 1
ATOM 706 N N . ILE A 1 92 ? -14.331 17.882 34.082 1.00 64.19 92 ILE A N 1
ATOM 707 C CA . ILE A 1 92 ? -15.277 18.565 33.190 1.00 64.19 92 ILE A CA 1
ATOM 708 C C . ILE A 1 92 ? -14.683 19.887 32.690 1.00 64.19 92 ILE A C 1
ATOM 710 O O . ILE A 1 92 ? -14.832 20.214 31.518 1.00 64.19 92 ILE A O 1
ATOM 714 N N . LEU A 1 93 ? -13.977 20.636 33.542 1.00 56.16 93 LEU A N 1
ATOM 715 C CA . LEU A 1 93 ? -13.294 21.872 33.160 1.00 56.16 93 LEU A CA 1
ATOM 716 C C . LEU A 1 93 ? -12.094 21.600 32.253 1.00 56.16 93 LEU A C 1
ATOM 718 O O . LEU A 1 93 ? -11.897 22.352 31.307 1.00 56.16 93 LEU A O 1
ATOM 722 N N . SER A 1 94 ? -11.317 20.538 32.483 1.00 57.66 94 SER A N 1
ATOM 723 C CA . SER A 1 94 ? -10.180 20.191 31.624 1.00 57.66 94 SER A CA 1
ATOM 724 C C . SER A 1 94 ? -10.635 19.649 30.268 1.00 57.66 94 SER A C 1
ATOM 726 O O . SER A 1 94 ? -10.137 20.109 29.243 1.00 57.66 94 SER A O 1
ATOM 728 N N . LEU A 1 95 ? -11.644 18.773 30.231 1.00 60.22 95 LEU A N 1
ATOM 729 C CA . LEU A 1 95 ? -12.303 18.335 28.995 1.00 60.22 95 LEU A CA 1
ATOM 730 C C . LEU A 1 95 ? -13.015 19.498 28.294 1.00 60.22 95 LEU A C 1
ATOM 732 O O . LEU A 1 95 ? -12.993 19.575 27.072 1.00 60.22 95 LEU A O 1
ATOM 736 N N . GLY A 1 96 ? -13.598 20.432 29.047 1.00 57.28 96 GLY A N 1
ATOM 737 C CA . GLY A 1 96 ? -14.227 21.652 28.538 1.00 57.28 96 GLY A CA 1
ATOM 738 C C . GLY A 1 96 ? -13.227 22.646 27.941 1.00 57.28 96 GLY A C 1
ATOM 739 O O . GLY A 1 96 ? -13.500 23.236 26.901 1.00 57.28 96 GLY A O 1
ATOM 740 N N . LEU A 1 97 ? -12.045 22.795 28.546 1.00 52.97 97 LEU A N 1
ATOM 741 C CA . LEU A 1 97 ? -10.922 23.566 28.001 1.00 52.97 97 LEU A CA 1
ATOM 742 C C . LEU A 1 97 ? -10.363 22.906 26.738 1.00 52.97 97 LEU A C 1
ATOM 744 O O . LEU A 1 97 ? -10.128 23.604 25.756 1.00 52.97 97 LEU A O 1
ATOM 748 N N . ILE A 1 98 ? -10.238 21.575 26.725 1.00 57.94 98 ILE A N 1
ATOM 749 C CA . ILE A 1 98 ? -9.873 20.805 25.529 1.00 57.94 98 ILE A CA 1
ATOM 750 C C . ILE A 1 98 ? -10.929 21.010 24.428 1.00 57.94 98 ILE A C 1
ATOM 752 O O . ILE A 1 98 ? -10.575 21.349 23.302 1.00 57.94 98 ILE A O 1
ATOM 756 N N . LEU A 1 99 ? -12.223 20.942 24.754 1.00 51.53 99 LEU A N 1
ATOM 757 C CA . LEU A 1 99 ? -13.333 21.233 23.838 1.00 51.53 99 LEU A CA 1
ATOM 758 C C . LEU A 1 99 ? -13.346 22.689 23.345 1.00 51.53 99 LEU A C 1
ATOM 760 O O . LEU A 1 99 ? -13.697 22.919 22.195 1.00 51.53 99 LEU A O 1
ATOM 764 N N . LEU A 1 100 ? -12.929 23.667 24.154 1.00 46.38 100 LEU A N 1
ATOM 765 C CA . LEU A 1 100 ? -12.766 25.069 23.741 1.00 46.38 100 LEU A CA 1
ATOM 766 C C . LEU A 1 100 ? -11.540 25.269 22.840 1.00 46.38 100 LEU A C 1
ATOM 768 O O . LEU A 1 100 ? -11.598 26.068 21.907 1.00 46.38 100 LEU A O 1
ATOM 772 N N . THR A 1 101 ? -10.446 24.535 23.068 1.00 47.78 101 THR A N 1
ATOM 773 C CA . THR A 1 101 ? -9.294 24.526 22.147 1.00 47.78 101 THR A CA 1
ATOM 774 C C . THR A 1 101 ? -9.620 23.829 20.824 1.00 47.78 101 THR A C 1
ATOM 776 O O . THR A 1 101 ? -9.186 24.290 19.775 1.00 47.78 101 THR A O 1
ATOM 779 N N . ILE A 1 102 ? -10.460 22.791 20.861 1.00 52.06 102 ILE A N 1
ATOM 780 C CA . ILE A 1 102 ? -11.020 22.079 19.704 1.00 52.06 102 ILE A CA 1
ATOM 781 C C . ILE A 1 102 ? -12.051 22.965 18.975 1.00 52.06 102 ILE A C 1
ATOM 783 O O . ILE A 1 102 ? -12.034 23.043 17.756 1.00 52.06 102 ILE A O 1
ATOM 787 N N . SER A 1 103 ? -12.896 23.711 19.692 1.00 47.06 103 SER A N 1
ATOM 788 C CA . SER A 1 103 ? -13.898 24.622 19.112 1.00 47.06 103 SER A CA 1
ATOM 789 C C . SER A 1 103 ? -13.298 25.895 18.504 1.00 47.06 103 SER A C 1
ATOM 791 O O . SER A 1 103 ? -13.942 26.510 17.656 1.00 47.06 103 SER A O 1
ATOM 793 N N . ASN A 1 104 ? -12.113 26.319 18.955 1.00 43.19 104 ASN A N 1
ATOM 794 C CA . ASN A 1 104 ? -11.374 27.451 18.382 1.00 43.19 104 ASN A CA 1
ATOM 795 C C . ASN A 1 104 ? -10.344 27.021 17.323 1.00 43.19 104 ASN A C 1
ATOM 797 O O . ASN A 1 104 ? -9.749 27.879 16.671 1.00 43.19 104 ASN A O 1
ATOM 801 N N . MET A 1 105 ? -10.157 25.715 17.106 1.00 43.34 105 MET A N 1
ATOM 802 C CA . MET A 1 105 ? -9.673 25.213 15.825 1.00 43.34 105 MET A CA 1
ATOM 803 C C . MET A 1 105 ? -10.863 25.127 14.864 1.00 43.34 105 MET A C 1
ATOM 805 O O . MET A 1 105 ? -11.950 24.723 15.274 1.00 43.34 105 MET A O 1
ATOM 809 N N . PRO A 1 106 ? -10.705 25.474 13.578 1.00 41.78 106 PRO A N 1
ATOM 810 C CA . PRO A 1 106 ? -11.731 25.206 12.580 1.00 41.78 106 PRO A CA 1
ATOM 811 C C . PRO A 1 106 ? -11.797 23.691 12.313 1.00 41.78 106 PRO A C 1
ATOM 813 O O . PRO A 1 106 ? -11.308 23.208 11.295 1.00 41.78 106 PRO A O 1
ATOM 816 N N . LEU A 1 107 ? -12.382 22.930 13.238 1.00 38.84 107 LEU A N 1
ATOM 817 C CA . LEU A 1 107 ? -12.629 21.501 13.080 1.00 38.84 107 LEU A CA 1
ATOM 818 C C . LEU A 1 107 ? -13.835 21.298 12.159 1.00 38.84 107 LEU A C 1
ATOM 820 O O . LEU A 1 107 ? -14.992 21.520 12.523 1.00 38.84 107 LEU A O 1
ATOM 824 N N . LYS A 1 108 ? -13.542 20.897 10.919 1.00 41.31 108 LYS A N 1
ATOM 825 C CA . LYS A 1 108 ? -14.531 20.413 9.955 1.00 41.31 108 LYS A CA 1
ATOM 826 C C . LYS A 1 108 ? -15.030 19.049 10.432 1.00 41.31 108 LYS A C 1
ATOM 828 O O . LYS A 1 108 ? -14.264 18.101 10.517 1.00 41.31 108 LYS A O 1
ATOM 833 N N . ILE A 1 109 ? -16.334 18.932 10.674 1.00 40.47 109 ILE A N 1
ATOM 834 C CA . ILE A 1 109 ? -17.053 17.702 11.068 1.00 40.47 109 ILE A CA 1
ATOM 835 C C . ILE A 1 109 ? -17.129 16.685 9.892 1.00 40.47 109 ILE A C 1
ATOM 837 O O . ILE A 1 109 ? -18.187 16.197 9.516 1.00 40.47 109 ILE A O 1
ATOM 841 N N . VAL A 1 110 ? -15.993 16.368 9.265 1.00 41.28 110 VAL A N 1
ATOM 842 C CA . VAL A 1 110 ? -15.853 15.381 8.170 1.00 41.28 110 VAL A CA 1
ATOM 843 C C . VAL A 1 110 ? -14.929 14.211 8.585 1.00 41.28 110 VAL A C 1
ATOM 845 O O . VAL A 1 110 ? -14.768 13.245 7.845 1.00 41.28 110 VAL A O 1
ATOM 848 N N . GLU A 1 111 ? -14.359 14.235 9.797 1.00 47.94 111 GLU A N 1
ATOM 849 C CA . GLU A 1 111 ? -13.005 13.700 10.003 1.00 47.94 111 GLU A CA 1
ATOM 850 C C . GLU A 1 111 ? -12.826 12.261 10.534 1.00 47.94 111 GLU A C 1
ATOM 852 O O . GLU A 1 111 ? -11.716 11.752 10.486 1.00 47.94 111 GLU A O 1
ATOM 857 N N . LEU A 1 112 ? -13.850 11.526 10.989 1.00 42.44 112 LEU A N 1
ATOM 858 C CA . LEU A 1 112 ? -13.617 10.146 11.486 1.00 42.44 112 LEU A CA 1
ATOM 859 C C . LEU A 1 112 ? -13.467 9.107 10.362 1.00 42.44 112 LEU A C 1
ATOM 861 O O . LEU A 1 112 ? -12.650 8.192 10.448 1.00 42.44 112 LEU A O 1
ATOM 865 N N . THR A 1 113 ? -14.231 9.249 9.279 1.00 44.94 113 THR A N 1
ATOM 866 C CA . THR A 1 113 ? -14.079 8.402 8.086 1.00 44.94 113 THR A CA 1
ATOM 867 C C . THR A 1 113 ? -12.818 8.730 7.294 1.00 44.94 113 THR A C 1
ATOM 869 O O . THR A 1 113 ? -12.238 7.824 6.703 1.00 44.94 113 THR A O 1
ATOM 872 N N . SER A 1 114 ? -12.374 9.991 7.278 1.00 45.75 114 SER A N 1
ATOM 873 C CA . SER A 1 114 ? -11.135 10.366 6.589 1.00 45.75 114 SER A CA 1
ATOM 874 C C . SER A 1 114 ? -9.894 9.921 7.354 1.00 45.75 114 SER A C 1
ATOM 876 O O . SER A 1 114 ? -9.012 9.389 6.702 1.00 45.75 114 SER A O 1
ATOM 878 N N . ILE A 1 115 ? -9.853 9.983 8.693 1.00 49.44 115 ILE A N 1
ATOM 879 C CA . ILE A 1 115 ? -8.699 9.476 9.467 1.00 49.44 115 ILE A CA 1
ATOM 880 C C . ILE A 1 115 ? -8.488 7.970 9.239 1.00 49.44 115 ILE A C 1
ATOM 882 O O . ILE A 1 115 ? -7.376 7.539 8.946 1.00 49.44 115 ILE A O 1
ATOM 886 N N . ASN A 1 116 ? -9.554 7.159 9.289 1.00 55.47 116 ASN A N 1
ATOM 887 C CA . ASN A 1 116 ? -9.447 5.721 9.002 1.00 55.47 116 ASN A CA 1
ATOM 888 C C . ASN A 1 116 ? -8.997 5.439 7.560 1.00 55.47 116 ASN A C 1
ATOM 890 O O . ASN A 1 116 ? -8.301 4.458 7.309 1.00 55.47 116 ASN A O 1
ATOM 894 N N . ASN A 1 117 ? -9.402 6.274 6.602 1.00 57.50 117 ASN A N 1
ATOM 895 C CA . ASN A 1 117 ? -8.983 6.126 5.213 1.00 57.50 117 ASN A CA 1
ATOM 896 C C . ASN A 1 117 ? -7.539 6.600 4.998 1.00 57.50 117 ASN A C 1
ATOM 898 O O . ASN A 1 117 ? -6.797 5.912 4.310 1.00 57.50 117 ASN A O 1
ATOM 902 N N . GLU A 1 118 ? -7.120 7.705 5.613 1.00 58.44 118 GLU A N 1
ATOM 903 C CA . GLU A 1 118 ? -5.753 8.238 5.558 1.00 58.44 118 GLU A CA 1
ATOM 904 C C . GLU A 1 118 ? -4.750 7.265 6.180 1.00 58.44 118 GLU A C 1
ATOM 906 O O . GLU A 1 118 ? -3.765 6.920 5.532 1.00 58.44 118 GLU A O 1
ATOM 911 N N . GLN A 1 119 ? -5.046 6.707 7.360 1.00 58.88 119 GLN A N 1
ATOM 912 C CA . GLN A 1 119 ? -4.188 5.686 7.975 1.00 58.88 119 GLN A CA 1
ATOM 913 C C . GLN A 1 119 ? -4.085 4.411 7.127 1.00 58.88 119 GLN A C 1
ATOM 915 O O . GLN A 1 119 ? -3.028 3.787 7.077 1.00 58.88 119 GLN A O 1
ATOM 920 N N . ARG A 1 120 ? -5.161 4.023 6.426 1.00 61.06 120 ARG A N 1
ATOM 921 C CA . ARG A 1 120 ? -5.108 2.904 5.473 1.00 61.06 120 ARG A CA 1
ATOM 922 C C . ARG A 1 120 ? -4.278 3.251 4.241 1.00 61.06 120 ARG A C 1
ATOM 924 O O . ARG A 1 120 ? -3.523 2.403 3.790 1.00 61.06 120 ARG A O 1
ATOM 931 N N . LEU A 1 121 ? -4.396 4.463 3.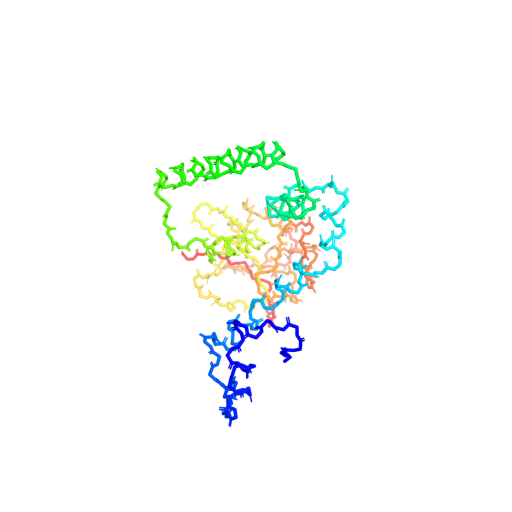699 1.00 70.81 121 LEU A N 1
ATOM 932 C CA . LEU A 1 121 ? -3.610 4.919 2.544 1.00 70.81 121 LEU A CA 1
ATOM 933 C C . LEU A 1 121 ? -2.106 4.939 2.868 1.00 70.81 121 LEU A C 1
ATOM 935 O O . LEU A 1 121 ? -1.296 4.499 2.054 1.00 70.81 121 LEU A O 1
ATOM 939 N N . GLU A 1 122 ? -1.720 5.330 4.084 1.00 75.44 122 GLU A N 1
ATOM 940 C CA . GLU A 1 122 ? -0.321 5.287 4.530 1.00 75.44 122 GLU A CA 1
ATOM 941 C C . GLU A 1 122 ? 0.280 3.868 4.579 1.00 75.44 122 GLU A C 1
ATOM 943 O O . GLU A 1 122 ? 1.503 3.728 4.559 1.00 75.44 122 GLU A O 1
ATOM 948 N N . GLU A 1 123 ? -0.523 2.803 4.599 1.00 84.50 123 GLU A N 1
ATOM 949 C CA . GLU A 1 123 ? -0.029 1.420 4.649 1.00 84.50 123 GLU A CA 1
ATOM 950 C C . GLU A 1 123 ? 0.506 0.927 3.290 1.00 84.50 123 GLU A C 1
ATOM 952 O O . GLU A 1 123 ? 1.426 0.109 3.230 1.00 84.50 123 GLU A O 1
ATOM 957 N N . TYR A 1 124 ? -0.034 1.433 2.178 1.00 88.81 124 TYR A N 1
ATOM 958 C CA . TYR A 1 124 ? 0.303 0.960 0.826 1.00 88.81 124 TYR A CA 1
ATOM 959 C C . TYR A 1 124 ? 0.759 2.063 -0.138 1.00 88.81 124 TYR A C 1
ATOM 961 O O . TYR A 1 124 ? 1.239 1.746 -1.231 1.00 88.81 124 TYR A O 1
ATOM 969 N N . GLU A 1 125 ? 0.652 3.340 0.242 1.00 92.00 125 GLU A N 1
ATOM 970 C CA . GLU A 1 125 ? 1.028 4.468 -0.615 1.00 92.00 125 GLU A CA 1
ATOM 971 C C . GLU A 1 125 ? 2.324 5.162 -0.193 1.00 92.00 125 GLU A C 1
ATOM 973 O O . GLU A 1 125 ? 2.695 5.234 0.984 1.00 92.00 125 GLU A O 1
ATOM 978 N N . VAL A 1 126 ? 3.010 5.702 -1.195 1.00 92.75 126 VAL A N 1
ATOM 979 C CA . VAL A 1 126 ? 4.199 6.542 -1.089 1.00 92.75 126 VAL A CA 1
ATOM 980 C C . VAL A 1 126 ? 3.906 7.864 -1.790 1.00 92.75 126 VAL A C 1
ATOM 982 O O . VAL A 1 126 ? 3.593 7.878 -2.978 1.00 92.75 126 VAL A O 1
ATOM 985 N N . SER A 1 127 ? 4.031 8.979 -1.075 1.00 91.94 127 SER A N 1
ATOM 986 C CA . SER A 1 127 ? 3.775 10.313 -1.628 1.00 91.94 127 SER A CA 1
ATOM 987 C C . SER A 1 127 ? 5.055 10.941 -2.176 1.00 91.94 127 SER A C 1
ATOM 989 O O . SER A 1 127 ? 6.058 11.041 -1.470 1.00 91.94 127 SER A O 1
ATOM 991 N N . TRP A 1 128 ? 5.025 11.414 -3.424 1.00 93.06 128 TRP A N 1
ATOM 992 C CA . TRP A 1 128 ? 6.154 12.101 -4.056 1.00 93.06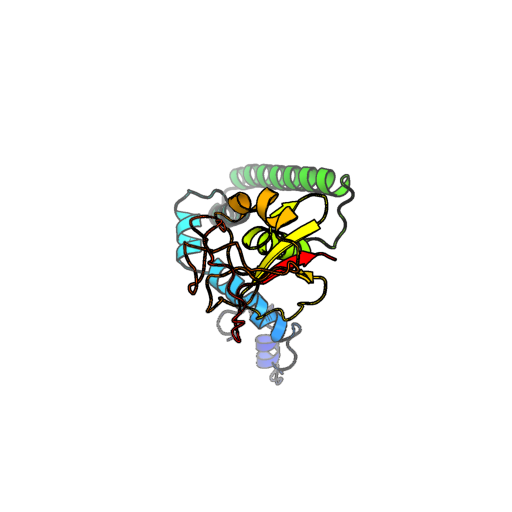 128 TRP A CA 1
ATOM 993 C C . TRP A 1 128 ? 5.684 13.133 -5.082 1.00 93.06 128 TRP A C 1
ATOM 995 O O . TRP A 1 128 ? 4.807 12.858 -5.895 1.00 93.06 128 TRP A O 1
ATOM 1005 N N . ASN A 1 129 ? 6.260 14.339 -5.051 1.00 91.75 129 ASN A N 1
ATOM 1006 C CA . ASN A 1 129 ? 5.895 15.452 -5.939 1.00 91.75 129 ASN A CA 1
ATOM 1007 C C . ASN A 1 129 ? 4.380 15.708 -6.051 1.00 91.75 129 ASN A C 1
ATOM 1009 O O . ASN A 1 129 ? 3.875 15.947 -7.141 1.00 91.75 129 ASN A O 1
ATOM 1013 N N . ASN A 1 130 ? 3.658 15.682 -4.924 1.00 88.69 130 ASN A N 1
ATOM 1014 C CA . ASN A 1 130 ? 2.206 15.908 -4.871 1.00 88.69 130 ASN A CA 1
ATOM 1015 C C . ASN A 1 130 ? 1.357 14.831 -5.587 1.00 88.69 130 ASN A C 1
ATOM 1017 O O . ASN A 1 130 ? 0.193 15.072 -5.891 1.00 88.69 130 ASN A O 1
ATOM 1021 N N . HIS A 1 131 ? 1.927 13.646 -5.821 1.00 89.75 131 HIS A N 1
ATOM 1022 C CA . HIS A 1 131 ? 1.226 12.453 -6.294 1.00 89.75 131 HIS A CA 1
ATOM 1023 C C . HIS A 1 131 ? 1.410 11.298 -5.299 1.00 89.75 131 HIS A C 1
ATOM 1025 O O . HIS A 1 131 ? 2.447 11.205 -4.634 1.00 89.75 131 HIS A O 1
ATOM 1031 N N . CYS A 1 132 ? 0.422 10.409 -5.216 1.00 91.94 132 CYS A N 1
ATOM 1032 C CA . CYS A 1 132 ? 0.482 9.180 -4.425 1.00 91.94 132 CYS A CA 1
ATOM 1033 C C . CYS A 1 132 ? 0.801 7.991 -5.329 1.00 91.94 132 CYS A C 1
ATOM 1035 O O . CYS A 1 132 ? 0.203 7.837 -6.393 1.00 91.94 132 CYS A O 1
ATOM 1037 N N . TYR A 1 133 ? 1.708 7.125 -4.893 1.00 93.69 133 TYR A N 1
ATOM 1038 C CA . TYR A 1 133 ? 2.148 5.959 -5.647 1.00 93.69 133 TYR A CA 1
ATOM 1039 C C . TYR A 1 133 ? 1.949 4.682 -4.850 1.00 93.69 133 TYR A C 1
ATOM 1041 O O . TYR A 1 133 ? 2.192 4.654 -3.649 1.00 93.69 133 TYR A O 1
ATOM 1049 N N . CYS A 1 134 ? 1.554 3.604 -5.515 1.00 93.50 134 CYS A N 1
ATOM 1050 C CA . CYS A 1 134 ? 1.344 2.305 -4.889 1.00 93.50 134 CYS A CA 1
ATOM 1051 C C . CYS A 1 134 ? 1.810 1.160 -5.793 1.00 93.50 134 CYS A C 1
ATOM 1053 O O . CYS A 1 134 ? 1.942 1.309 -7.011 1.00 93.50 134 CYS A O 1
ATOM 1055 N N . LEU A 1 135 ? 2.045 0.007 -5.170 1.00 93.12 135 LEU A N 1
ATOM 1056 C CA . LEU A 1 135 ? 2.272 -1.262 -5.850 1.00 93.12 135 LEU A CA 1
ATOM 1057 C C . LEU A 1 135 ? 1.004 -2.109 -5.752 1.00 93.12 135 LEU A C 1
ATOM 1059 O O . LEU A 1 135 ? 0.425 -2.255 -4.672 1.00 93.12 135 LEU A O 1
ATOM 1063 N N . ASP A 1 136 ? 0.563 -2.665 -6.876 1.00 92.62 136 ASP A N 1
ATOM 1064 C CA . ASP A 1 136 ? -0.681 -3.430 -6.926 1.00 92.62 136 ASP A CA 1
ATOM 1065 C C . ASP A 1 136 ? -0.592 -4.583 -7.928 1.00 92.62 136 ASP A C 1
ATOM 1067 O O . ASP A 1 136 ? -0.145 -4.403 -9.054 1.00 92.62 136 ASP A O 1
ATOM 1071 N N . GLY A 1 137 ? -1.031 -5.776 -7.539 1.00 91.00 137 GLY A N 1
ATOM 1072 C CA . GLY A 1 137 ? -1.068 -6.972 -8.388 1.00 91.00 137 GLY A CA 1
ATOM 1073 C C . GLY A 1 137 ? -2.311 -7.056 -9.271 1.00 91.00 137 GLY A C 1
ATOM 1074 O O . GLY A 1 137 ? -2.780 -8.149 -9.570 1.00 91.00 137 GLY A O 1
ATOM 1075 N N . SER A 1 138 ? -2.914 -5.923 -9.631 1.00 86.19 138 SER A N 1
ATOM 1076 C CA . S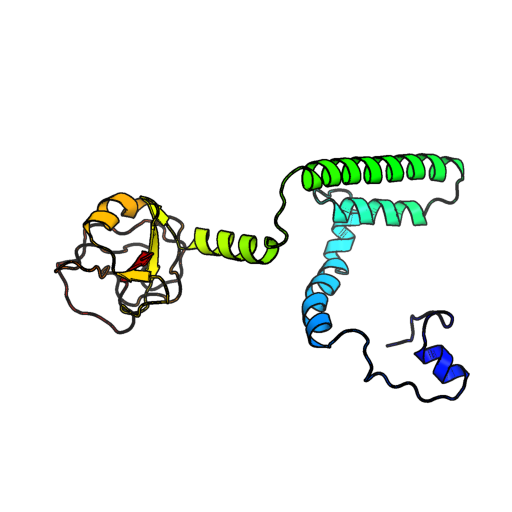ER A 1 138 ? -4.191 -5.871 -10.355 1.00 86.19 138 SER A CA 1
ATOM 1077 C C . SER A 1 138 ? -4.061 -6.088 -11.865 1.00 86.19 138 SER A C 1
ATOM 1079 O O . SER A 1 138 ? -5.068 -6.042 -12.578 1.00 86.19 138 SER A O 1
ATOM 1081 N N . GLY A 1 139 ? -2.849 -6.339 -12.372 1.00 84.31 139 GLY A N 1
ATOM 1082 C CA . GLY A 1 139 ? -2.639 -6.622 -13.789 1.00 84.31 139 GLY A CA 1
ATOM 1083 C C . GLY A 1 139 ? -2.871 -5.404 -14.682 1.00 84.31 139 GLY A C 1
ATOM 1084 O O . GLY A 1 139 ? -3.461 -5.534 -15.751 1.00 84.31 139 GLY A O 1
ATOM 1085 N N . GLY A 1 140 ? -2.502 -4.206 -14.225 1.00 74.69 140 GLY A N 1
ATOM 1086 C CA . GLY A 1 140 ? -2.777 -2.961 -14.947 1.00 74.69 140 GLY A CA 1
ATOM 1087 C C . GLY A 1 140 ? -4.236 -2.494 -14.889 1.00 74.69 140 GLY A C 1
ATOM 1088 O O . GLY A 1 140 ? -4.571 -1.485 -15.520 1.00 74.69 140 GLY A O 1
ATOM 1089 N N . ASN A 1 141 ? -5.117 -3.175 -14.141 1.00 76.75 141 ASN A N 1
ATOM 1090 C CA . ASN A 1 141 ? -6.484 -2.698 -13.944 1.00 76.75 141 ASN A CA 1
ATOM 1091 C C . ASN A 1 141 ? -6.479 -1.397 -13.139 1.00 76.75 141 ASN A C 1
ATOM 1093 O O . ASN A 1 141 ? -6.084 -1.337 -11.977 1.00 76.75 141 ASN A O 1
ATOM 1097 N N . ARG A 1 142 ? -6.941 -0.333 -13.793 1.00 67.25 142 ARG A N 1
ATOM 1098 C CA . ARG A 1 142 ? -6.930 1.025 -13.257 1.00 67.25 142 ARG A CA 1
ATOM 1099 C C . ARG A 1 142 ? -8.016 1.169 -12.203 1.00 67.25 142 ARG A C 1
ATOM 1101 O O . ARG A 1 142 ? -9.176 1.425 -12.521 1.00 67.25 142 ARG A O 1
ATOM 1108 N N . THR A 1 143 ? -7.640 1.029 -10.940 1.00 69.69 143 THR A N 1
ATOM 1109 C CA . THR A 1 143 ? -8.485 1.493 -9.840 1.00 69.69 143 THR A CA 1
ATOM 1110 C C . THR A 1 143 ? -8.753 2.989 -10.023 1.00 69.69 143 THR A C 1
ATOM 1112 O O . THR A 1 143 ? -7.838 3.750 -10.341 1.00 69.69 143 THR A O 1
ATOM 1115 N N . SER A 1 144 ? -10.006 3.415 -9.838 1.00 75.94 144 SER A N 1
ATOM 1116 C CA . SER A 1 144 ? -10.432 4.807 -10.043 1.00 75.94 144 SER A CA 1
ATOM 1117 C C . SER A 1 144 ? -9.471 5.799 -9.372 1.00 75.94 144 SER A C 1
ATOM 1119 O O . SER A 1 144 ? -9.201 5.689 -8.176 1.00 75.94 144 SER A O 1
ATOM 1121 N N . GLY A 1 145 ? -8.946 6.750 -10.153 1.00 82.06 145 GLY A N 1
ATOM 1122 C CA . GLY A 1 145 ? -7.999 7.777 -9.699 1.00 82.06 145 GLY A CA 1
ATOM 1123 C C . GLY A 1 145 ? -6.510 7.442 -9.863 1.00 82.06 145 GLY A C 1
ATOM 1124 O O . GLY A 1 145 ? -5.692 8.327 -9.640 1.00 82.06 145 GLY A O 1
ATOM 1125 N N . TYR A 1 146 ? -6.152 6.221 -10.279 1.00 88.25 146 TYR A N 1
ATOM 1126 C CA . TYR A 1 146 ? -4.758 5.805 -10.475 1.00 88.25 146 TYR A CA 1
ATOM 1127 C C . TYR A 1 146 ? -4.513 5.322 -11.907 1.00 88.25 146 TYR A C 1
ATOM 1129 O O . TYR A 1 146 ? -5.367 4.680 -12.527 1.00 88.25 146 TYR A O 1
ATOM 1137 N N . SER A 1 147 ? -3.323 5.602 -12.424 1.00 90.12 147 SER A N 1
ATOM 1138 C CA . SER A 1 147 ? -2.818 5.088 -13.698 1.00 90.12 147 SER A CA 1
ATOM 1139 C C . SER A 1 147 ? -1.403 4.544 -13.527 1.00 90.12 147 SER A C 1
ATOM 1141 O O . SER A 1 147 ? -0.763 4.775 -12.505 1.00 90.12 147 SER A O 1
ATOM 1143 N N . GLN A 1 148 ? -0.914 3.768 -14.496 1.00 90.75 148 GLN A N 1
ATOM 1144 C CA . GLN A 1 148 ? 0.469 3.300 -14.444 1.00 90.75 148 GLN A CA 1
ATOM 1145 C C . GLN A 1 148 ? 1.433 4.489 -14.454 1.00 90.75 148 GLN A C 1
ATOM 1147 O O . GLN A 1 148 ? 1.284 5.413 -15.252 1.00 90.75 148 GLN A O 1
ATOM 1152 N N . ALA A 1 149 ? 2.438 4.434 -13.588 1.00 92.44 149 ALA A N 1
ATOM 1153 C CA . ALA A 1 149 ? 3.506 5.421 -13.514 1.00 92.44 149 ALA A CA 1
ATOM 1154 C C . ALA A 1 149 ? 4.758 4.946 -14.278 1.00 92.44 149 ALA A C 1
ATOM 1156 O O . ALA A 1 149 ? 4.796 3.839 -14.822 1.00 92.44 149 ALA A O 1
ATOM 1157 N N . THR A 1 150 ? 5.768 5.809 -14.389 1.00 92.62 150 THR A N 1
ATOM 1158 C CA . THR A 1 150 ? 7.009 5.537 -15.134 1.00 92.62 150 THR A CA 1
ATOM 1159 C C . THR A 1 150 ? 8.105 4.967 -14.229 1.00 92.62 150 THR A C 1
ATOM 1161 O O . THR A 1 150 ? 8.157 5.230 -13.023 1.00 92.62 150 THR A O 1
ATOM 1164 N N . ASN A 1 151 ? 9.047 4.250 -14.835 1.00 90.56 151 ASN A N 1
ATOM 1165 C CA . ASN A 1 151 ? 10.319 3.832 -14.259 1.00 90.56 151 ASN A CA 1
ATOM 1166 C C . ASN A 1 151 ? 11.078 5.021 -13.666 1.00 90.56 151 ASN A C 1
ATOM 1168 O O . ASN A 1 151 ? 11.670 4.869 -12.606 1.00 90.56 151 ASN A O 1
ATOM 1172 N N . ALA A 1 152 ? 11.031 6.200 -14.300 1.00 91.44 152 ALA A N 1
ATOM 1173 C CA . ALA A 1 152 ? 11.727 7.393 -13.813 1.00 91.44 152 ALA A CA 1
ATOM 1174 C C . ALA A 1 152 ? 11.281 7.795 -12.399 1.00 91.44 152 ALA A C 1
ATOM 1176 O O . ALA A 1 152 ? 12.117 8.117 -11.555 1.00 91.44 152 ALA A O 1
ATOM 1177 N N . VAL A 1 153 ? 9.975 7.733 -12.118 1.00 93.81 153 VAL A N 1
ATOM 1178 C CA . VAL A 1 153 ? 9.466 7.994 -10.767 1.00 93.81 153 VAL A CA 1
ATOM 1179 C C . VAL A 1 153 ? 9.829 6.850 -9.828 1.00 93.81 153 VAL A C 1
ATOM 1181 O O . VAL A 1 153 ? 10.299 7.097 -8.716 1.00 93.81 153 VAL A O 1
ATOM 1184 N N . LEU A 1 154 ? 9.671 5.603 -10.281 1.00 93.19 154 LEU A N 1
ATOM 1185 C CA . LEU A 1 154 ? 10.001 4.429 -9.477 1.00 93.19 154 LEU A CA 1
ATOM 1186 C C . LEU A 1 154 ? 11.469 4.440 -9.031 1.00 93.19 154 LEU A C 1
ATOM 1188 O O . LEU A 1 154 ? 11.747 4.128 -7.879 1.00 93.19 154 LEU A O 1
ATOM 1192 N N . THR A 1 155 ? 12.401 4.890 -9.877 1.00 93.44 155 THR A N 1
ATOM 1193 C CA . THR A 1 155 ? 13.813 5.072 -9.506 1.00 93.44 155 THR A CA 1
ATOM 1194 C C . THR A 1 155 ? 13.984 5.980 -8.288 1.00 93.44 155 THR A C 1
ATOM 1196 O O . THR A 1 155 ? 14.823 5.702 -7.433 1.00 93.44 155 THR A O 1
ATOM 1199 N N . CYS A 1 156 ? 13.199 7.054 -8.189 1.00 94.31 156 CYS A N 1
ATOM 1200 C CA . CYS A 1 156 ? 13.314 8.033 -7.110 1.00 94.31 156 CYS A CA 1
ATOM 1201 C C . CYS A 1 156 ? 12.726 7.540 -5.784 1.00 94.31 156 CYS A C 1
ATOM 1203 O O . CYS A 1 156 ? 13.205 7.937 -4.720 1.00 94.31 156 CYS A O 1
ATOM 1205 N N . ILE A 1 157 ? 11.685 6.708 -5.838 1.00 95.38 157 ILE A N 1
ATOM 1206 C CA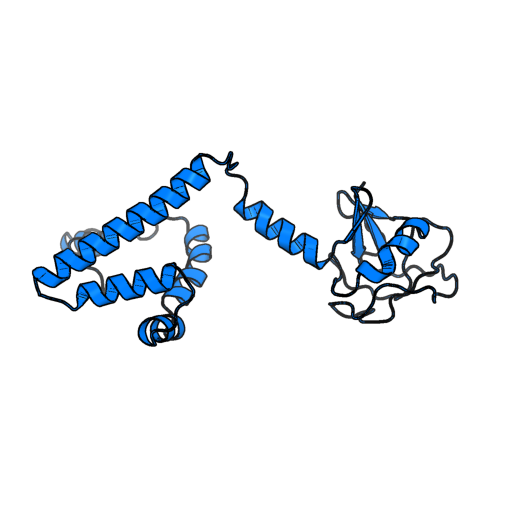 . ILE A 1 157 ? 10.892 6.353 -4.653 1.00 95.38 157 ILE A CA 1
ATOM 1207 C C . ILE A 1 157 ? 10.935 4.868 -4.294 1.00 95.38 157 ILE A C 1
ATOM 1209 O O . ILE A 1 157 ? 10.341 4.478 -3.294 1.00 95.38 157 ILE A O 1
ATOM 1213 N N . ALA A 1 158 ? 11.646 4.040 -5.065 1.00 93.56 158 ALA A N 1
ATOM 1214 C CA . ALA A 1 158 ? 11.687 2.589 -4.902 1.00 93.56 158 ALA A CA 1
ATOM 1215 C C . ALA A 1 158 ? 11.914 2.160 -3.449 1.00 93.56 158 ALA A C 1
ATOM 1217 O O . ALA A 1 158 ? 11.136 1.381 -2.912 1.00 93.56 158 ALA A O 1
ATOM 1218 N N . THR A 1 159 ? 12.928 2.709 -2.777 1.00 92.81 159 THR A N 1
ATOM 1219 C CA . THR A 1 159 ? 13.279 2.337 -1.397 1.00 92.81 159 THR A CA 1
ATOM 1220 C C . THR A 1 159 ? 12.200 2.688 -0.371 1.00 92.81 159 THR A C 1
ATOM 1222 O O . THR A 1 159 ? 12.132 2.042 0.672 1.00 92.81 159 THR A O 1
ATOM 1225 N N . GLN A 1 160 ? 11.330 3.655 -0.670 1.00 94.25 160 GLN A N 1
ATOM 1226 C CA . GLN A 1 160 ? 10.255 4.106 0.220 1.00 94.25 160 GLN A CA 1
ATOM 1227 C C . GLN A 1 160 ? 9.092 3.107 0.298 1.00 94.25 160 GLN A C 1
ATOM 1229 O O . GLN A 1 160 ? 8.231 3.234 1.165 1.00 94.25 160 GLN A O 1
ATOM 1234 N N . PHE A 1 161 ? 9.078 2.092 -0.572 1.00 93.69 161 PHE A N 1
ATOM 1235 C CA . PHE A 1 161 ? 8.135 0.979 -0.486 1.00 93.69 161 PHE A CA 1
ATOM 1236 C C . PHE A 1 161 ? 8.491 -0.045 0.600 1.00 93.69 161 PHE A C 1
ATOM 1238 O O . PHE A 1 161 ? 7.682 -0.925 0.882 1.00 93.69 161 PHE A O 1
ATOM 1245 N N . ALA A 1 162 ? 9.660 0.052 1.242 1.00 92.88 162 ALA A N 1
ATOM 1246 C CA . ALA A 1 162 ? 9.952 -0.771 2.413 1.00 92.88 162 ALA A CA 1
ATOM 1247 C C . ALA A 1 162 ? 8.931 -0.491 3.534 1.00 92.88 162 ALA A C 1
ATOM 1249 O O . ALA A 1 162 ? 8.649 0.661 3.859 1.00 92.88 162 ALA A O 1
ATOM 1250 N N . GLY A 1 163 ? 8.361 -1.548 4.110 1.00 90.94 163 GLY A N 1
ATOM 1251 C CA . GLY A 1 163 ? 7.298 -1.458 5.114 1.00 90.94 163 GLY A CA 1
ATOM 1252 C C . GLY A 1 163 ? 5.887 -1.268 4.548 1.00 90.94 163 GLY A C 1
ATOM 1253 O O . GLY A 1 163 ? 4.934 -1.348 5.317 1.00 90.94 163 GLY A O 1
ATOM 1254 N N . LYS A 1 164 ? 5.730 -1.061 3.233 1.00 92.19 164 LYS A N 1
ATOM 1255 C CA . LYS A 1 164 ? 4.415 -0.962 2.576 1.00 92.19 164 LYS A CA 1
ATOM 1256 C C . LYS A 1 164 ? 3.867 -2.339 2.203 1.00 92.19 164 LYS A C 1
ATOM 1258 O O . LYS A 1 164 ? 4.586 -3.332 2.264 1.00 92.19 164 LYS A O 1
ATOM 1263 N N . THR A 1 165 ? 2.607 -2.414 1.790 1.00 93.50 165 THR A N 1
ATOM 1264 C CA . THR A 1 165 ? 1.986 -3.636 1.243 1.00 93.50 165 THR A CA 1
ATOM 1265 C C . THR A 1 165 ? 1.288 -3.363 -0.094 1.00 93.50 165 THR A C 1
ATOM 1267 O O . THR A 1 165 ? 1.286 -2.234 -0.585 1.00 93.50 165 THR A O 1
ATOM 1270 N N . TYR A 1 166 ? 0.722 -4.401 -0.715 1.00 91.56 166 TYR A N 1
ATOM 1271 C CA . TYR A 1 166 ? -0.083 -4.254 -1.929 1.00 91.56 166 TYR A CA 1
ATOM 1272 C C . TYR A 1 166 ? -1.341 -3.441 -1.638 1.00 91.56 166 TYR A C 1
ATOM 1274 O O . TYR A 1 166 ? -2.005 -3.662 -0.626 1.00 91.56 166 TYR A O 1
ATOM 1282 N N . ARG A 1 167 ? -1.721 -2.561 -2.566 1.00 89.62 167 ARG A N 1
ATOM 1283 C CA . ARG A 1 167 ? -2.936 -1.750 -2.417 1.00 89.62 167 ARG A CA 1
ATOM 1284 C C . ARG A 1 167 ? -4.218 -2.580 -2.381 1.00 89.62 167 ARG A C 1
ATOM 1286 O O . ARG A 1 167 ? -5.109 -2.288 -1.585 1.00 89.62 167 ARG A O 1
ATOM 1293 N N . SER A 1 168 ? -4.354 -3.556 -3.277 1.00 88.62 168 SER A N 1
ATOM 1294 C CA . SER A 1 168 ? -5.583 -4.349 -3.379 1.00 88.62 168 SER A CA 1
ATOM 1295 C C . SER A 1 168 ? -5.322 -5.834 -3.586 1.00 88.62 168 SER A C 1
ATOM 1297 O O . SER A 1 168 ? -5.864 -6.665 -2.859 1.00 88.62 168 SER A O 1
ATOM 1299 N N . THR A 1 169 ? -4.485 -6.174 -4.564 1.00 90.50 169 THR A N 1
ATOM 1300 C CA . THR A 1 169 ? -4.304 -7.548 -5.030 1.00 90.50 169 THR A CA 1
ATOM 1301 C C . THR A 1 169 ? -2.840 -7.923 -4.902 1.00 90.50 169 THR A C 1
ATOM 1303 O O . THR A 1 169 ? -1.960 -7.152 -5.281 1.00 90.50 169 THR A O 1
ATOM 1306 N N . ILE A 1 170 ? -2.572 -9.111 -4.366 1.00 92.50 170 ILE A N 1
ATOM 1307 C CA . ILE A 1 170 ? -1.218 -9.665 -4.325 1.00 92.50 170 ILE A CA 1
ATOM 1308 C C . ILE A 1 170 ? -0.837 -10.064 -5.751 1.00 92.50 170 ILE A C 1
ATOM 1310 O O . ILE A 1 170 ? -1.608 -10.739 -6.431 1.00 92.50 170 ILE A O 1
ATOM 1314 N N . SER A 1 171 ? 0.337 -9.628 -6.201 1.00 91.81 171 SER A N 1
ATOM 1315 C CA . SER A 1 171 ? 0.851 -9.986 -7.524 1.00 91.81 171 SER A CA 1
ATOM 1316 C C . SER A 1 171 ? 1.161 -11.481 -7.632 1.00 91.81 171 SER A C 1
ATOM 1318 O O . SER A 1 171 ? 1.408 -12.128 -6.621 1.00 91.81 171 SER A O 1
ATOM 1320 N N . ASN A 1 172 ? 1.195 -12.029 -8.845 1.00 90.25 172 ASN A N 1
ATOM 1321 C CA . ASN A 1 172 ? 1.795 -13.340 -9.121 1.00 90.25 172 ASN A CA 1
ATOM 1322 C C . ASN A 1 172 ? 3.092 -13.261 -9.953 1.00 90.25 172 ASN A C 1
ATOM 1324 O O . ASN A 1 172 ? 3.720 -14.292 -10.205 1.00 90.25 172 ASN A O 1
ATOM 1328 N N . ASN A 1 173 ? 3.509 -12.051 -10.335 1.00 89.62 173 ASN A N 1
ATOM 1329 C CA . ASN A 1 173 ? 4.787 -11.763 -10.979 1.00 89.62 173 ASN A CA 1
ATOM 1330 C C . ASN A 1 173 ? 5.589 -10.732 -10.168 1.00 89.62 173 ASN A C 1
ATOM 1332 O O . ASN A 1 173 ? 5.043 -9.765 -9.639 1.00 89.62 173 ASN A O 1
ATOM 1336 N N . CYS A 1 174 ? 6.902 -10.916 -10.087 1.00 90.56 174 CYS A N 1
ATOM 1337 C CA . CYS A 1 174 ? 7.782 -10.012 -9.351 1.00 90.56 174 CYS A CA 1
ATOM 1338 C C . CYS A 1 174 ? 8.269 -8.830 -10.181 1.00 90.56 174 CYS A C 1
ATOM 1340 O O . CYS A 1 174 ? 8.779 -7.872 -9.597 1.00 90.56 174 CYS A O 1
ATOM 1342 N N . CYS A 1 175 ? 8.140 -8.889 -11.507 1.00 91.25 175 CYS A N 1
ATOM 1343 C CA . CYS A 1 175 ? 8.493 -7.772 -12.368 1.00 91.25 175 CYS A CA 1
ATOM 1344 C C . CYS A 1 175 ? 7.445 -6.670 -12.285 1.00 91.25 175 CYS A C 1
ATOM 1346 O O . CYS A 1 175 ? 6.246 -6.924 -12.330 1.00 91.25 175 CYS A O 1
ATOM 1348 N N . VAL A 1 176 ? 7.921 -5.443 -12.100 1.00 91.69 176 VAL A N 1
ATOM 1349 C CA . VAL A 1 176 ? 7.076 -4.268 -11.953 1.00 91.69 176 VAL A CA 1
ATOM 1350 C C . VAL A 1 176 ? 6.762 -3.717 -13.333 1.00 91.69 176 VAL A C 1
ATOM 1352 O O . VAL A 1 176 ? 7.642 -3.225 -14.042 1.00 91.69 176 VAL A O 1
ATOM 1355 N N . TRP A 1 177 ? 5.483 -3.743 -13.668 1.00 90.56 177 TRP A N 1
ATOM 1356 C CA . TRP A 1 177 ? 4.942 -3.178 -14.882 1.00 90.56 177 TRP A CA 1
ATOM 1357 C C . TRP A 1 177 ? 4.724 -1.672 -14.739 1.00 90.56 177 TRP A C 1
ATOM 1359 O O . TRP A 1 177 ? 3.939 -1.204 -13.903 1.00 90.56 177 TRP A O 1
ATOM 1369 N N . THR A 1 178 ? 5.410 -0.914 -15.588 1.00 90.75 178 THR A N 1
ATOM 1370 C CA . THR A 1 178 ? 5.325 0.546 -15.696 1.00 90.75 178 THR A CA 1
ATOM 1371 C C . THR A 1 178 ? 4.828 0.956 -17.087 1.00 90.75 178 THR A C 1
ATOM 1373 O O . THR A 1 178 ? 4.547 0.112 -17.937 1.00 90.75 178 THR A O 1
ATOM 1376 N N . THR A 1 179 ? 4.680 2.260 -17.328 1.00 89.88 179 THR A N 1
ATOM 1377 C CA . THR A 1 179 ? 4.344 2.796 -18.667 1.00 89.88 179 THR A CA 1
ATOM 1378 C C . THR A 1 179 ? 5.501 2.756 -19.663 1.00 89.88 179 THR A C 1
ATOM 1380 O O . THR A 1 179 ? 5.286 2.992 -20.853 1.00 89.88 179 THR A O 1
ATOM 1383 N N . ASP A 1 180 ? 6.721 2.486 -19.202 1.00 87.38 180 ASP A N 1
ATOM 1384 C CA . ASP A 1 180 ? 7.890 2.396 -20.066 1.00 87.38 180 ASP A CA 1
ATOM 1385 C C . ASP A 1 180 ? 7.900 1.094 -20.872 1.00 87.38 180 ASP A C 1
ATOM 1387 O O . ASP A 1 180 ? 7.250 0.107 -20.537 1.00 87.38 180 ASP A O 1
ATOM 1391 N N . THR A 1 181 ? 8.698 1.077 -21.939 1.00 81.25 181 THR A N 1
ATOM 1392 C CA . THR A 1 181 ? 8.786 -0.046 -22.886 1.00 81.25 181 THR A CA 1
ATOM 1393 C C . THR A 1 181 ? 9.226 -1.369 -22.245 1.00 81.25 181 THR A C 1
ATOM 1395 O O . THR A 1 181 ? 9.017 -2.429 -22.835 1.00 81.25 181 THR A O 1
ATOM 1398 N N . TYR A 1 182 ? 9.855 -1.324 -21.066 1.00 80.81 182 TYR A N 1
ATOM 1399 C CA . TYR A 1 182 ? 10.443 -2.492 -20.424 1.00 80.81 182 TYR A CA 1
ATOM 1400 C C . TYR A 1 182 ? 10.261 -2.510 -18.905 1.00 80.81 182 TYR A C 1
ATOM 1402 O O . TYR A 1 182 ? 10.442 -1.493 -18.222 1.00 80.81 182 TYR A O 1
ATOM 1410 N N . GLU A 1 183 ? 10.009 -3.711 -18.382 1.00 78.94 183 GLU A N 1
ATOM 1411 C CA . GLU A 1 183 ? 9.997 -4.010 -16.953 1.00 78.94 183 GLU A CA 1
ATOM 1412 C C . GLU A 1 183 ? 11.428 -4.224 -16.455 1.00 78.94 183 GLU A C 1
ATOM 1414 O O . GLU A 1 183 ? 12.026 -5.293 -16.602 1.00 78.94 183 GLU A O 1
ATOM 1419 N N . CYS A 1 184 ? 12.007 -3.177 -15.875 1.00 87.12 184 CYS A N 1
ATOM 1420 C CA . CYS A 1 184 ? 13.379 -3.233 -15.369 1.00 87.12 184 CYS A CA 1
ATOM 1421 C C . CYS A 1 184 ? 13.428 -3.498 -13.855 1.00 87.12 184 CYS A C 1
ATOM 1423 O O . CYS A 1 184 ? 14.447 -3.940 -13.317 1.00 87.12 184 CYS A O 1
ATOM 1425 N N . TYR A 1 185 ? 12.329 -3.221 -13.152 1.00 92.06 185 TYR A N 1
ATOM 1426 C CA . TYR A 1 185 ? 12.246 -3.314 -11.700 1.00 92.06 185 TYR A CA 1
ATOM 1427 C C . TYR A 1 185 ? 11.648 -4.642 -11.254 1.00 92.06 185 TYR A C 1
ATOM 1429 O O . TYR A 1 185 ? 10.716 -5.152 -11.865 1.00 92.06 185 TYR A O 1
ATOM 1437 N N . GLN A 1 186 ? 12.171 -5.173 -10.155 1.00 92.00 186 GLN A N 1
ATOM 1438 C CA . GLN A 1 186 ? 11.724 -6.400 -9.522 1.00 92.00 186 GLN A CA 1
ATOM 1439 C C . GLN A 1 186 ? 11.495 -6.163 -8.035 1.00 92.00 186 GLN A C 1
ATOM 1441 O O . GLN A 1 186 ? 12.368 -5.633 -7.345 1.00 92.00 186 GLN A O 1
ATOM 1446 N N . LEU A 1 187 ? 10.361 -6.619 -7.516 1.00 92.38 187 LEU A N 1
ATOM 1447 C CA . LEU A 1 187 ? 10.162 -6.746 -6.079 1.00 92.38 187 LEU A CA 1
ATOM 1448 C C . LEU A 1 187 ? 10.763 -8.077 -5.606 1.00 92.38 187 LEU A C 1
ATOM 1450 O O . LEU A 1 187 ? 10.321 -9.146 -6.015 1.00 92.38 187 LEU A O 1
ATOM 1454 N N . THR A 1 188 ? 11.804 -8.028 -4.777 1.00 87.38 188 THR A N 1
ATOM 1455 C CA . THR A 1 188 ? 12.536 -9.231 -4.337 1.00 87.38 188 THR A CA 1
ATOM 1456 C C . THR A 1 188 ? 11.996 -9.839 -3.053 1.00 87.38 188 THR A C 1
ATOM 1458 O O . THR A 1 188 ? 12.069 -11.051 -2.871 1.00 87.38 188 THR A O 1
ATOM 1461 N N . SER A 1 189 ? 11.456 -9.013 -2.158 1.00 82.94 189 SER A N 1
ATOM 1462 C CA . SER A 1 189 ? 10.909 -9.455 -0.880 1.00 82.94 189 SER A CA 1
ATOM 1463 C C . SER A 1 189 ? 9.395 -9.372 -0.888 1.00 82.94 189 SER A C 1
ATOM 1465 O O . SER A 1 189 ? 8.812 -8.420 -1.400 1.00 82.94 189 SER A O 1
ATOM 1467 N N . ASN A 1 190 ? 8.759 -10.405 -0.336 1.00 88.12 190 ASN A N 1
ATOM 1468 C CA . ASN A 1 190 ? 7.306 -10.507 -0.251 1.00 88.12 190 ASN A CA 1
ATOM 1469 C C . ASN A 1 190 ? 6.601 -10.350 -1.620 1.00 88.12 190 ASN A C 1
ATOM 1471 O O . ASN A 1 190 ? 5.430 -9.979 -1.710 1.00 88.12 190 ASN A O 1
ATOM 1475 N N . CYS A 1 191 ? 7.312 -10.662 -2.707 1.00 87.56 191 CYS A N 1
ATOM 1476 C CA . CYS A 1 191 ? 6.689 -10.886 -3.997 1.00 87.56 191 CYS A CA 1
ATOM 1477 C C . CYS A 1 191 ? 5.781 -12.117 -3.901 1.00 87.56 191 CYS A C 1
ATOM 1479 O O . CYS A 1 191 ? 6.166 -13.125 -3.309 1.00 87.56 191 CYS A O 1
ATOM 1481 N N . ASN A 1 192 ? 4.581 -12.036 -4.472 1.00 90.81 192 ASN A N 1
ATOM 1482 C CA . ASN A 1 192 ? 3.594 -13.120 -4.462 1.00 90.81 192 ASN A CA 1
ATOM 1483 C C . ASN A 1 192 ? 3.089 -13.541 -3.073 1.00 90.81 192 ASN A C 1
ATOM 1485 O O . ASN A 1 192 ? 2.493 -14.604 -2.908 1.00 90.81 192 ASN A O 1
ATOM 1489 N N . SER A 1 193 ? 3.287 -12.695 -2.066 1.00 91.44 193 SER A N 1
ATOM 1490 C CA . SER A 1 193 ? 2.801 -12.893 -0.700 1.00 91.44 193 SER A CA 1
ATOM 1491 C C . SER A 1 193 ? 2.347 -11.561 -0.120 1.00 91.44 193 SER A C 1
ATOM 1493 O O . SER A 1 193 ? 2.857 -10.531 -0.534 1.00 91.44 193 SER A O 1
ATOM 1495 N N . ALA A 1 194 ? 1.453 -11.547 0.867 1.00 87.38 194 ALA A N 1
ATOM 1496 C CA . ALA A 1 194 ? 1.107 -10.300 1.549 1.00 87.38 194 ALA A CA 1
ATOM 1497 C C . ALA A 1 194 ? 2.359 -9.616 2.146 1.00 87.38 194 ALA A C 1
ATOM 1499 O O . ALA A 1 194 ? 3.314 -10.288 2.553 1.00 87.38 194 ALA A O 1
ATOM 1500 N N . GLY A 1 195 ? 2.353 -8.279 2.164 1.00 85.44 195 GLY A N 1
ATOM 1501 C CA . GLY A 1 195 ? 3.376 -7.486 2.839 1.00 85.44 195 GLY A CA 1
ATOM 1502 C C . GLY A 1 195 ? 3.310 -7.612 4.373 1.00 85.44 195 GLY A C 1
ATOM 1503 O O . GLY A 1 195 ? 2.566 -8.444 4.898 1.00 85.44 195 GLY A O 1
ATOM 1504 N N . PRO A 1 196 ? 4.067 -6.782 5.110 1.00 91.88 196 PRO A N 1
ATOM 1505 C CA . PRO A 1 196 ? 4.855 -5.659 4.605 1.00 91.88 196 PRO A CA 1
ATOM 1506 C C . PRO A 1 196 ? 6.078 -6.100 3.790 1.00 91.88 196 PRO A C 1
ATOM 1508 O O . PRO A 1 196 ? 6.678 -7.142 4.048 1.00 91.88 196 PRO A O 1
ATOM 1511 N N . PHE A 1 197 ? 6.451 -5.298 2.795 1.00 92.62 197 PHE A N 1
ATOM 1512 C CA . PHE A 1 197 ? 7.643 -5.505 1.983 1.00 92.62 197 PHE A CA 1
ATOM 1513 C C . PHE A 1 197 ? 8.891 -5.275 2.832 1.00 92.62 197 PHE A C 1
ATOM 1515 O O . PHE A 1 197 ? 9.034 -4.234 3.476 1.00 92.62 197 PHE A O 1
ATOM 1522 N N . THR A 1 198 ? 9.829 -6.219 2.805 1.00 91.88 198 THR A N 1
ATOM 1523 C CA . THR A 1 198 ? 11.109 -6.057 3.518 1.00 91.88 198 THR A CA 1
ATOM 1524 C C . THR A 1 198 ? 11.983 -4.986 2.852 1.00 91.88 198 THR A C 1
ATOM 1526 O O . THR A 1 198 ? 12.758 -4.293 3.507 1.00 91.88 198 THR A O 1
ATOM 1529 N N . SER A 1 199 ? 11.844 -4.830 1.537 1.00 92.31 199 SER A N 1
ATOM 1530 C CA . SER A 1 199 ? 12.559 -3.867 0.707 1.00 92.31 199 SER A CA 1
ATOM 1531 C C . SER A 1 199 ? 11.684 -3.422 -0.458 1.00 92.31 199 SER A C 1
ATOM 1533 O O . SER A 1 199 ? 10.830 -4.172 -0.927 1.00 92.31 199 SER A O 1
ATOM 1535 N N . GLY A 1 200 ? 11.946 -2.227 -0.976 1.00 92.62 200 GLY A N 1
ATOM 1536 C CA . GLY A 1 200 ? 11.332 -1.775 -2.217 1.00 92.62 200 GLY A CA 1
ATOM 1537 C C . GLY A 1 200 ? 11.846 -2.489 -3.478 1.00 92.62 200 GLY A C 1
ATOM 1538 O O . GLY A 1 200 ? 12.781 -3.294 -3.392 1.00 92.62 200 GLY A O 1
ATOM 1539 N N . PRO A 1 201 ? 11.266 -2.184 -4.655 1.00 94.19 201 PRO A N 1
ATOM 1540 C CA . PRO A 1 201 ? 11.710 -2.739 -5.931 1.00 94.19 201 PRO A CA 1
ATOM 1541 C C . PRO A 1 201 ? 13.158 -2.369 -6.280 1.00 94.19 201 PRO A C 1
ATOM 1543 O O . PRO A 1 201 ? 13.597 -1.245 -6.052 1.00 94.19 201 PRO A O 1
ATOM 1546 N N . ILE A 1 202 ? 13.894 -3.294 -6.892 1.00 92.94 202 ILE A N 1
ATOM 1547 C CA . ILE A 1 202 ? 15.278 -3.095 -7.348 1.00 92.94 202 ILE A CA 1
ATOM 1548 C C . ILE A 1 202 ? 15.400 -3.339 -8.851 1.00 92.94 202 ILE A C 1
ATOM 1550 O O . ILE A 1 202 ? 14.566 -4.014 -9.444 1.00 92.94 202 ILE A O 1
ATOM 1554 N N . LEU A 1 203 ? 16.455 -2.824 -9.476 1.00 90.69 203 LEU A N 1
ATOM 1555 C CA . LEU A 1 203 ? 16.725 -3.046 -10.896 1.00 90.69 203 LEU A CA 1
ATOM 1556 C C . LEU A 1 203 ? 17.260 -4.473 -11.123 1.00 90.69 203 LEU A C 1
ATOM 1558 O O . LEU A 1 203 ? 18.463 -4.703 -11.008 1.00 90.69 203 LEU A O 1
ATOM 1562 N N . ALA A 1 204 ? 16.372 -5.433 -11.385 1.00 88.25 204 ALA A N 1
ATOM 1563 C CA . ALA A 1 204 ? 16.746 -6.844 -11.535 1.00 88.25 204 ALA A CA 1
ATOM 1564 C C . ALA A 1 204 ? 15.888 -7.653 -12.528 1.00 88.25 204 ALA A C 1
ATOM 1566 O O . ALA A 1 204 ? 16.273 -8.772 -12.866 1.00 88.25 204 ALA A O 1
ATOM 1567 N N . CYS A 1 205 ? 14.781 -7.107 -13.051 1.00 85.00 205 CYS A N 1
ATOM 1568 C CA . CYS A 1 205 ? 14.007 -7.811 -14.078 1.00 85.00 205 CYS A CA 1
ATOM 1569 C C . CYS A 1 205 ? 14.660 -7.694 -15.457 1.00 85.00 205 CYS A C 1
ATOM 1571 O O . CYS A 1 205 ? 15.218 -6.660 -15.828 1.00 85.00 205 CYS A O 1
ATOM 1573 N N . THR A 1 206 ? 14.627 -8.793 -16.213 1.00 77.81 206 THR A N 1
ATOM 1574 C CA . THR A 1 206 ? 15.390 -8.967 -17.458 1.00 77.81 206 THR A CA 1
ATOM 1575 C C . THR A 1 206 ? 14.623 -8.465 -18.683 1.00 77.81 206 THR A C 1
ATOM 1577 O O . THR A 1 206 ? 14.514 -9.183 -19.672 1.00 77.81 206 THR A O 1
ATOM 1580 N N . TYR A 1 207 ? 14.095 -7.236 -18.630 1.00 67.88 207 TYR A N 1
ATOM 1581 C CA . TYR A 1 207 ? 13.342 -6.627 -19.739 1.00 67.88 207 TYR A CA 1
ATOM 1582 C C . TYR A 1 207 ? 12.190 -7.521 -20.240 1.00 67.88 207 TYR A C 1
ATOM 1584 O O . TYR A 1 207 ? 11.967 -7.641 -21.445 1.00 67.88 207 TYR A O 1
ATOM 1592 N N . ASP A 1 208 ? 11.491 -8.182 -19.315 1.00 66.44 208 ASP A N 1
ATOM 1593 C CA . ASP A 1 208 ? 10.380 -9.073 -19.646 1.00 66.44 208 ASP A CA 1
ATOM 1594 C C . ASP A 1 208 ? 9.133 -8.253 -20.031 1.00 66.44 208 ASP A C 1
ATOM 1596 O O . ASP A 1 208 ? 8.929 -7.141 -19.544 1.00 66.44 208 ASP A O 1
ATOM 1600 N N . GLN A 1 209 ? 8.329 -8.780 -20.954 1.00 67.50 209 GLN A N 1
ATOM 1601 C CA . GLN A 1 209 ? 7.039 -8.212 -21.380 1.00 67.50 209 GLN A CA 1
ATOM 1602 C C . GLN A 1 209 ? 5.892 -9.214 -21.184 1.00 67.50 209 GLN A C 1
ATOM 1604 O O . GLN A 1 209 ? 4.785 -9.036 -21.700 1.00 67.50 209 GLN A O 1
ATOM 1609 N N . GLN A 1 210 ? 6.146 -10.313 -20.473 1.00 69.62 210 GLN A N 1
ATOM 1610 C CA . GLN A 1 210 ? 5.118 -11.283 -20.139 1.00 69.62 210 GLN A CA 1
ATOM 1611 C C . GLN A 1 210 ? 4.236 -10.737 -19.019 1.00 69.62 210 GLN A C 1
ATOM 1613 O O . GLN A 1 210 ? 4.558 -10.819 -17.836 1.00 69.62 210 GLN A O 1
ATOM 1618 N N . HIS A 1 211 ? 3.090 -10.183 -19.409 1.00 75.00 211 HIS A N 1
ATOM 1619 C CA . HIS A 1 211 ? 2.087 -9.732 -18.456 1.00 75.00 211 HIS A CA 1
ATOM 1620 C C . HIS A 1 211 ? 1.200 -10.902 -18.036 1.00 75.00 211 HIS A C 1
ATOM 1622 O O . HIS A 1 211 ? 0.569 -11.569 -18.863 1.00 75.00 211 HIS A O 1
ATOM 1628 N N . TYR A 1 212 ? 1.126 -11.124 -16.730 1.00 79.38 212 TYR A N 1
ATOM 1629 C CA . TYR A 1 212 ? 0.245 -12.116 -16.130 1.00 79.38 212 TYR A CA 1
ATOM 1630 C C . TYR A 1 212 ? -1.074 -11.475 -15.685 1.00 79.38 212 TYR A C 1
ATOM 1632 O O . TYR A 1 212 ? -1.205 -10.256 -15.579 1.00 79.38 212 TYR A O 1
ATOM 1640 N N . SER A 1 213 ? -2.073 -12.304 -15.376 1.00 82.19 213 SER A N 1
ATOM 1641 C CA . SER A 1 213 ? -3.384 -11.836 -14.905 1.00 82.19 213 SER A CA 1
ATOM 1642 C C . SER A 1 213 ? -3.321 -11.006 -13.615 1.00 82.19 213 SER A C 1
ATOM 1644 O O . SER A 1 213 ? -4.209 -10.195 -13.382 1.00 82.19 213 SER A O 1
ATOM 1646 N N . GLN A 1 214 ? -2.294 -11.215 -12.783 1.00 87.88 214 GLN A N 1
ATOM 1647 C CA . GLN A 1 214 ? -2.022 -10.449 -11.564 1.00 87.88 214 GLN A CA 1
ATOM 1648 C C . GLN A 1 214 ? -0.629 -9.813 -11.636 1.00 87.88 214 GLN A C 1
ATOM 1650 O O . GLN A 1 214 ? 0.167 -9.939 -10.712 1.00 87.88 214 GLN A O 1
ATOM 1655 N N . GLN A 1 215 ? -0.312 -9.169 -12.763 1.00 90.56 215 GLN A N 1
ATOM 1656 C CA . GLN A 1 215 ? 0.962 -8.474 -12.947 1.00 90.56 215 GLN A CA 1
ATOM 1657 C C . GLN A 1 215 ? 1.151 -7.380 -11.886 1.00 90.56 215 GLN A C 1
ATOM 1659 O O . GLN A 1 215 ? 0.260 -6.543 -11.681 1.00 90.56 215 GLN A O 1
ATOM 1664 N N . LEU A 1 216 ? 2.327 -7.357 -11.249 1.00 92.06 216 LEU A N 1
ATOM 1665 C CA . LEU A 1 216 ? 2.720 -6.293 -10.331 1.00 92.06 216 LEU A CA 1
ATOM 1666 C C . LEU A 1 216 ? 2.806 -4.994 -11.114 1.00 92.06 216 LEU A C 1
ATOM 1668 O O . LEU A 1 216 ? 3.600 -4.863 -12.031 1.00 92.06 216 LEU A O 1
ATOM 1672 N N . THR A 1 217 ? 1.982 -4.032 -10.748 1.00 92.38 217 THR A N 1
ATOM 1673 C CA . THR A 1 217 ? 1.812 -2.777 -11.463 1.00 92.38 217 THR A CA 1
ATOM 1674 C C . THR A 1 217 ? 2.224 -1.633 -10.552 1.00 92.38 217 THR A C 1
ATOM 1676 O O . THR A 1 217 ? 1.812 -1.573 -9.390 1.00 92.38 217 THR A O 1
ATOM 1679 N N . PHE A 1 218 ? 3.033 -0.716 -11.078 1.00 93.75 218 PHE A N 1
ATOM 1680 C CA . PHE A 1 218 ? 3.349 0.530 -10.394 1.00 93.75 218 PHE A CA 1
ATOM 1681 C C . PHE A 1 218 ? 2.355 1.611 -10.802 1.00 93.75 218 PHE A C 1
ATOM 1683 O O . PHE A 1 218 ? 2.312 2.031 -11.962 1.00 93.75 218 PHE A O 1
ATOM 1690 N N . CYS A 1 219 ? 1.553 2.052 -9.841 1.00 93.31 219 CYS A N 1
ATOM 1691 C CA . CYS A 1 219 ? 0.447 2.971 -10.060 1.00 93.31 219 CYS A CA 1
ATOM 1692 C C . CYS A 1 219 ? 0.732 4.316 -9.389 1.00 93.31 219 CYS A C 1
ATOM 1694 O O . CYS A 1 219 ? 1.175 4.346 -8.244 1.00 93.31 219 CYS A O 1
ATOM 1696 N N . GLY A 1 220 ? 0.432 5.415 -10.076 1.00 92.12 220 GLY A N 1
ATOM 1697 C CA . GLY A 1 220 ? 0.447 6.779 -9.552 1.00 92.12 220 GLY A CA 1
ATOM 1698 C C . GLY A 1 220 ? -0.938 7.418 -9.641 1.00 92.12 220 GLY A C 1
ATOM 1699 O O . GLY A 1 220 ? -1.722 7.086 -10.533 1.00 92.12 220 GLY A O 1
ATOM 1700 N N . SER A 1 221 ? -1.255 8.313 -8.711 1.00 91.06 221 SER A N 1
ATOM 1701 C CA . SER A 1 221 ? -2.473 9.117 -8.761 1.00 91.06 221 SER A CA 1
ATOM 1702 C C . SER A 1 221 ? -2.428 10.061 -9.965 1.00 91.06 221 SER A C 1
ATOM 1704 O O . SER A 1 221 ? -1.392 10.686 -10.219 1.00 91.06 221 SER A O 1
ATOM 1706 N N . ASN A 1 222 ? -3.545 10.157 -10.692 1.00 80.50 222 ASN A N 1
ATOM 1707 C CA . ASN A 1 222 ? -3.686 11.064 -11.838 1.00 80.50 222 ASN A CA 1
ATOM 1708 C C . ASN A 1 222 ? -3.556 12.539 -11.446 1.00 80.50 222 ASN A C 1
ATOM 1710 O O . ASN A 1 222 ? -3.956 12.885 -10.312 1.00 80.50 222 ASN A O 1
#

Radius of gyration: 28.06 Å; chains: 1; bounding box: 69×41×76 Å

pLDDT: mean 73.06, std 16.57, range [38.84, 95.38]

Secondary structure (DSSP, 8-state):
--TT--TTT-HHHHHHHTTPPP-TT--SS-HHHHHHHHHHHHHHTSHHHHHHHHTT---SHHHHHHHHHHHHHT---HHHHHHHHHHHHHHHHHHHHHHHHHHTS---TTHHHHHHHHHHHHHHEEEETTEEEEEE-STT---TTEEE--HHHHHHHGGGGTT---SSS--S--EEB-SSSSEEEE--SSTTS-S--SS--EEEEEEE----TT--EEEEE-

Sequence (222 aa):
MHEWCDPKWCQYLQAAANGQTFDHSKSSIPRSCLDMIKPAFDELCSRDSLERVVGGGSQNVNEAFHSLLLTMHHSSSSTVMVIYGVQLVCVILSLGLILLTISNMPLKIVELTSINNEQRLEEYEVSWNNHCYCLDGSGGNRTSGYSQATNAVLTCIATQFAGKTYRSTISNNCCVWTTDTYECYQLTSNCNSAGPFTSGPILACTYDQQHYSQQLTFCGSN